Protein 5JEL (pdb70)

InterPro domains:
  IPR001346 Interferon regulatory factor, DNA-binding domain [PF00605] (8-110)
  IPR001346 Interferon regulatory factor, DNA-binding domain [PR00267] (7-26)
  IPR001346 Interferon regulatory factor, DNA-binding domain [PR00267] (33-46)
  IPR001346 Interferon regulatory factor, DNA-binding domain [PR00267] (50-67)
  IPR001346 Interferon regulatory factor, DNA-binding domain [PR00267] (73-95)
  IPR001346 Interferon regulatory factor, DNA-binding domain [PS51507] (5-111)
  IPR001346 Interferon regulatory factor, DNA-binding domain [SM00348] (1-112)
  IPR001346 Interferon regulatory factor, DNA-binding domain [cd00103] (5-110)
  IPR008984 SMAD/FHA domain superfamily [SSF49879] (189-426)
  IPR017855 SMAD-like domain superfamily [G3DSA:2.60.200.10] (187-427)
  IPR019471 Interferon regulatory factor-3 [PF10401] (202-379)
  IPR019471 Interferon regulatory factor-3 [SM01243] (201-380)
  IPR019817 Interferon regulatory factor, conserved site [PS00601] (26-58)
  IPR036388 Winged helix-like DNA-binding domain superfamily [G3DSA:1.10.10.10] (1-111)
  IPR036390 Winged helix DNA-binding domain superfamily [SSF46785] (4-111)

Secondary structure (DSSP, 8-state):
--GGGGGGSTT--B-EEEEEEETTEEEEEEEE--TT-EEEE--S---TTSSSEEEEPPPPP--STTHHHHHHHHHHHHT-TT-EEEEEETTEEEEEE-SS--EEEEEEBTTBS--SS--SEE--BSS-EEEEEHHHHHHHHHHHHTTSSPPPP-EEEEEESB---TTS-GGGSSEEEEEEEHHHHHHHHHHHHHHSSSSEEEE---BTT---EEEEHHHHHHHHHHHHHTS---/------B----

Solvent-accessible surface area: 12172 Å² total

GO terms:
  GO:0005634 nucleus (C, IDA)
  GO:0001216 DNA-binding transcription activator activity (F, IDA)
  GO:0003700 DNA-binding transcription factor activity (F, IDA)
  GO:0009299 mRNA transcription (P, IDA)
  GO:0140374 antiviral innate immune response (P, IDA)
  GO:0032481 positive regulation of type I interferon production (P, IDA)
  GO:0002753 cytoplasmic pattern recognition receptor signaling pathway (P, IDA)
  GO:0005515 protein binding (F, IDA)
  GO:0000785 chromatin (C, IDA)
  GO:0034142 toll-like receptor 4 signaling pathway (P, IDA)
  GO:0005737 cytoplasm (C, IDA)
  GO:0042803 protein homodimerization activity (F, IDA)
  GO:0043565 sequence-specific DNA binding (F, IDA)
  GO:0003700 DNA-binding transcription factor activity (F, IC)
  GO:0140896 cGAS/STING signaling pathway (P, TAS)
  GO:0001228 DNA-binding transcription activator activity, RNA polymerase II-specific (F, TAS)
  GO:1900017 positive regulation of cytokine production involved in inflammatory response (P, TAS)
  GO:0000978 RNA polymerase II cis-regulatory region sequence-specific DNA binding (F, IDA)
  GO:0000981 DNA-binding transcription factor activity, RNA polymerase II-specific (F, IDA)
  GO:0045944 positive regulation of transcription by RNA polymerase II (P, IDA)

CATH classification: 2.60.200.10

Sequence (245 aa):
ENPLKRLLVPGEEWEFEVTAFYRGRQVFQQTISSCPEGLRLVGSEVGDRTLPGWPVTLPDPGMSLTDRGVMSYVRHVLSCLGGGLALWRAGQWLWAQRLGHCHTYWAVSSEELLPNSGHGPDGEVPKDKEGGVFDLGPFIVDLITFTEGSGRSPRYALWFCVGESWPQDQPWTKRLVMVKVVPTCLRALVEMARVGGASSLENTVDLHISNSHPLSLTSDQYKAYLQDLVEGMDFQSPALANLEIQS

Organism: Homo sapiens (NCBI:txid9606)

Radius of gyration: 19.02 Å; Cα contacts (8 Å, |Δi|>4): 512; chains: 2; bounding box: 37×54×53 Å

Nearest PDB structures (foldseek):
  5jek-assembly1_A  TM=9.759E-01  e=3.566E-47  Homo sapiens
  3a77-assembly2_B  TM=9.418E-01  e=8.003E-43  Homo sapiens
  3a77-assembly3_C  TM=9.441E-01  e=2.502E-42  Homo sapiens
  1zoq-assembly2_B  TM=9.427E-01  e=1.038E-35  Homo sapiens
  5jem-assembly2_G  TM=9.001E-01  e=2.710E-35  Homo sapiens

Foldseek 3Di:
DQQCLLVFDPQWWFKKWKWKAFLRHTDDIDIDTDQQAAFEACPPDDDPPQTHHYDHDDQDDCDPVVNVLSVVLNVLRVQQYRGKGWHDDGQWIKIERAGDKWKFKAQDAPPAGEPAPATPGIHYYPDIDTHDGVLVQLVQLLCVLVVRHDRRTFKMKMQIRDGTQHVHGPSRGGMIMIMGRVLSVQSSVCSVVQSVDWAWDWTFNRMPPTDIDTDTSVRSSVSSVVSSVPDDDD/DVVVCVDDDPD

B-factor: mean 34.12, std 18.15, range [11.56, 132.31]

Structure (mmCIF, N/CA/C/O backbone):
data_5JEL
#
_entry.id   5JEL
#
_cell.length_a   72.811
_cell.length_b   72.811
_cell.length_c   127.602
_cell.angle_alpha   90.00
_cell.angle_beta   90.00
_cell.angle_gamma   120.00
#
_symmetry.space_group_name_H-M   'P 32 2 1'
#
loop_
_entity.id
_entity.type
_entity.pdbx_description
1 polymer 'Interferon regulatory factor 3'
2 polymer 'Phosphorylated TRIF peptide'
3 water water
#
loop_
_atom_site.group_PDB
_atom_site.id
_atom_site.type_symbol
_atom_site.label_atom_id
_atom_site.label_alt_id
_atom_site.label_comp_id
_atom_site.label_asym_id
_atom_site.label_entity_id
_atom_site.label_seq_id
_atom_site.pdbx_PDB_ins_code
_atom_site.Cartn_x
_atom_site.Cartn_y
_atom_site.Cartn_z
_atom_site.occupancy
_atom_site.B_iso_or_equiv
_atom_site.auth_seq_id
_atom_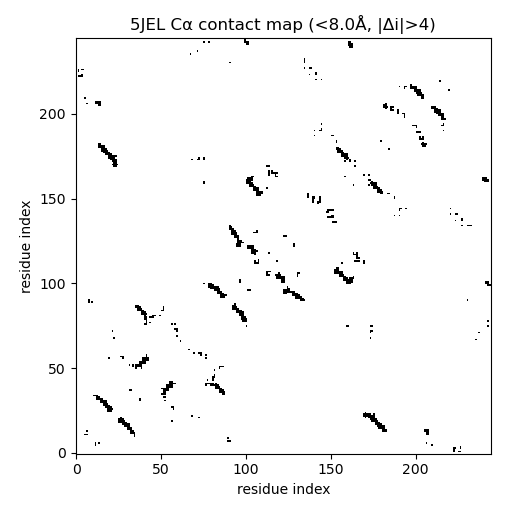site.auth_comp_id
_atom_site.auth_asym_id
_atom_site.auth_atom_id
_atom_site.pdbx_PDB_model_num
ATOM 1 N N . GLU A 1 4 ? 16.860 98.979 150.600 1.00 68.95 189 GLU A N 1
ATOM 2 C CA . GLU A 1 4 ? 16.263 98.206 149.520 1.00 66.35 189 GLU A CA 1
ATOM 3 C C . GLU A 1 4 ? 15.478 97.022 150.074 1.00 60.16 189 GLU A C 1
ATOM 4 O O . GLU A 1 4 ? 15.791 96.501 151.144 1.00 59.52 189 GLU A O 1
ATOM 10 N N . ASN A 1 5 ? 14.451 96.610 149.341 1.00 50.62 190 ASN A N 1
ATOM 11 C CA . ASN A 1 5 ? 13.646 95.456 149.713 1.00 45.04 190 ASN A CA 1
ATOM 12 C C . ASN A 1 5 ? 14.030 94.265 148.846 1.00 37.81 190 ASN A C 1
ATOM 13 O O . ASN A 1 5 ? 13.708 94.237 147.660 1.00 44.12 190 ASN A O 1
ATOM 18 N N . PRO A 1 6 ? 14.720 93.277 149.434 1.00 42.35 191 PRO A N 1
ATOM 19 C CA . PRO A 1 6 ? 15.212 92.127 148.665 1.00 44.08 191 PRO A CA 1
ATOM 20 C C . PRO A 1 6 ? 14.088 91.288 148.062 1.00 45.28 191 PRO A C 1
ATOM 21 O O . PRO A 1 6 ? 14.314 90.584 147.078 1.00 44.74 191 PRO A O 1
ATOM 25 N N . LEU A 1 7 ? 12.894 91.365 148.640 1.00 41.15 192 LEU A N 1
ATOM 26 C CA . LEU A 1 7 ? 11.770 90.591 148.130 1.00 38.54 192 LEU A CA 1
ATOM 27 C C . LEU A 1 7 ? 11.238 91.162 146.825 1.00 36.26 192 LEU A C 1
ATOM 28 O O . LEU A 1 7 ? 10.561 90.464 146.080 1.00 35.04 192 LEU A O 1
ATOM 33 N N . LYS A 1 8 ? 11.533 92.431 146.549 1.00 38.30 193 LYS A N 1
ATOM 34 C CA . LYS A 1 8 ? 11.051 93.050 145.317 1.00 36.34 193 LYS A CA 1
ATOM 35 C C . LYS A 1 8 ? 11.669 92.400 144.080 1.00 31.97 193 LYS A C 1
ATOM 36 O O . LYS A 1 8 ? 11.151 92.541 142.970 1.00 34.92 193 LYS A O 1
ATOM 42 N N . ARG A 1 9 ? 12.768 91.679 144.277 1.00 33.99 194 ARG A N 1
ATOM 43 C CA . ARG A 1 9 ? 13.407 90.947 143.186 1.00 31.57 194 ARG A CA 1
ATOM 44 C C . ARG A 1 9 ? 12.426 89.958 142.551 1.00 31.85 194 ARG A C 1
ATOM 45 O O . ARG A 1 9 ? 12.555 89.604 141.379 1.00 33.53 194 ARG A O 1
ATOM 53 N N . LEU A 1 10 ? 11.432 89.532 143.325 1.00 29.49 195 LEU A N 1
ATOM 54 C CA . LEU A 1 10 ? 10.425 88.602 142.823 1.00 29.83 195 LEU A CA 1
ATOM 55 C C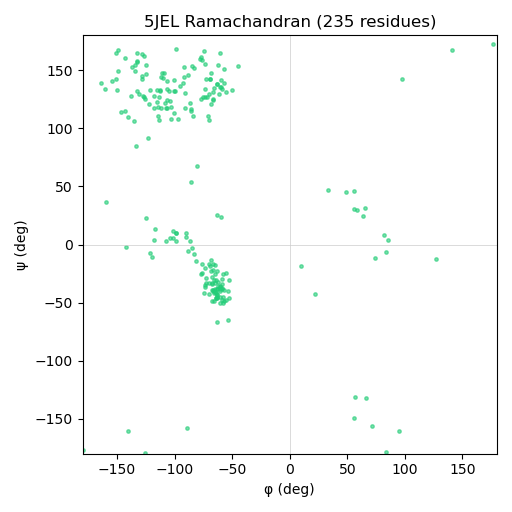 . LEU A 1 10 ? 9.677 89.158 141.614 1.00 30.46 195 LEU A C 1
ATOM 56 O O . LEU A 1 10 ? 9.235 88.397 140.754 1.00 27.36 195 LEU A O 1
ATOM 61 N N . LEU A 1 11 ? 9.552 90.482 141.544 1.00 32.60 196 LEU A N 1
ATOM 62 C CA . LEU A 1 11 ? 8.697 91.105 140.536 1.00 28.09 196 LEU A CA 1
ATOM 63 C C . LEU A 1 11 ? 9.440 92.000 139.560 1.00 37.38 196 LEU A C 1
ATOM 64 O O . LEU A 1 11 ? 8.813 92.653 138.728 1.00 42.51 196 LEU A O 1
ATOM 69 N N . VAL A 1 12 ? 10.762 92.051 139.666 1.00 32.84 197 VAL A N 1
ATOM 70 C CA . VAL A 1 12 ? 11.527 92.884 138.740 1.00 39.70 197 VAL A CA 1
ATOM 71 C C . VAL A 1 12 ? 11.393 92.310 137.326 1.00 46.85 197 VAL A C 1
ATOM 72 O O . VAL A 1 12 ? 11.479 91.100 137.133 1.00 41.79 197 VAL A O 1
ATOM 76 N N . PRO A 1 13 ? 11.140 93.180 136.334 1.00 52.58 198 PRO A N 1
ATOM 77 C CA . PRO A 1 13 ? 10.937 92.727 134.950 1.00 55.53 198 PRO A CA 1
ATOM 78 C C . PRO A 1 13 ? 12.055 91.796 134.487 1.00 48.38 198 PRO A C 1
ATOM 79 O O . PRO A 1 13 ? 13.218 92.098 134.753 1.00 48.36 198 PRO A O 1
ATOM 83 N N . GLY A 1 14 ? 11.708 90.673 133.863 1.00 40.99 199 GLY A N 1
ATOM 84 C CA . GLY A 1 14 ? 12.704 89.749 133.345 1.00 34.83 199 GLY A CA 1
ATOM 85 C C . GLY A 1 14 ? 13.276 88.747 134.330 1.00 35.68 199 GLY A C 1
ATOM 86 O O . GLY A 1 14 ? 14.043 87.865 133.949 1.00 31.43 199 GLY A O 1
ATOM 87 N N . GLU A 1 15 ? 12.913 88.877 135.602 1.00 28.95 200 GLU A N 1
ATOM 88 C CA . GLU A 1 15 ? 13.285 87.886 136.603 1.00 28.21 200 GLU A CA 1
ATOM 89 C C . GLU A 1 15 ? 12.739 86.500 136.259 1.00 27.04 200 GLU A C 1
ATOM 90 O O . GLU A 1 15 ? 11.621 86.393 135.763 1.00 33.55 200 GLU A O 1
ATOM 96 N N . GLU A 1 16 ? 13.519 85.451 136.522 1.00 24.33 201 GLU A N 1
ATOM 97 C CA . GLU A 1 16 ? 13.061 84.066 136.321 1.00 23.53 201 GLU A CA 1
ATOM 98 C C . GLU A 1 16 ? 12.803 83.315 137.625 1.00 25.86 201 GLU A C 1
ATOM 99 O O . GLU A 1 16 ? 13.707 83.158 138.440 1.00 26.78 201 GLU A O 1
ATOM 105 N N . TRP A 1 17 ? 11.579 82.838 137.806 1.00 21.42 202 TRP A N 1
ATOM 106 C CA . TRP A 1 17 ? 11.266 81.970 138.933 1.00 21.19 202 TRP A CA 1
ATOM 107 C C . TRP A 1 17 ? 11.638 80.529 138.620 1.00 21.60 202 TRP A C 1
ATOM 108 O O . TRP A 1 17 ? 11.612 80.115 137.456 1.00 26.31 202 TRP A O 1
ATOM 119 N N . GLU A 1 18 ? 11.961 79.757 139.649 1.00 21.28 203 GLU A N 1
ATOM 120 C CA . GLU A 1 18 ? 12.130 78.316 139.484 1.00 18.05 203 GLU A CA 1
ATOM 121 C C . GLU A 1 18 ? 10.811 77.621 139.743 1.00 18.04 203 GLU A C 1
ATOM 122 O O . GLU A 1 18 ? 10.167 77.881 140.763 1.00 21.88 203 GLU A O 1
ATOM 128 N N . PHE A 1 19 ? 10.413 76.738 138.833 1.00 17.24 204 PHE A N 1
ATOM 129 C CA . PHE A 1 19 ? 9.178 75.976 138.970 1.00 16.05 204 PHE A CA 1
ATOM 130 C C . PHE A 1 19 ? 9.495 74.499 139.115 1.00 17.14 204 PHE A C 1
ATOM 131 O O . PHE A 1 19 ? 10.155 73.931 138.256 1.00 18.77 204 PHE A O 1
ATOM 139 N N . GLU A 1 20 ? 9.044 73.884 140.202 1.00 15.63 205 GLU A N 1
ATOM 140 C CA . GLU A 1 20 ? 9.200 72.447 140.391 1.00 14.35 205 GLU A CA 1
ATOM 141 C C . GLU A 1 20 ? 7.980 71.743 139.820 1.00 16.58 205 GLU A C 1
ATOM 142 O O . GLU A 1 20 ? 6.863 71.957 140.294 1.00 16.01 205 GLU A O 1
ATOM 148 N N . VAL A 1 21 ? 8.198 70.915 138.800 1.00 14.64 206 VAL A N 1
ATOM 149 C CA . VAL A 1 21 ? 7.123 70.179 138.145 1.00 13.48 206 VAL A CA 1
ATOM 150 C C . VAL A 1 21 ? 7.165 68.730 138.609 1.00 17.29 206 VAL A C 1
ATOM 151 O O . VAL A 1 21 ? 8.196 68.078 138.479 1.00 16.84 206 VAL A O 1
ATOM 155 N N . THR A 1 22 ? 6.062 68.226 139.160 1.00 14.14 207 THR A N 1
ATOM 156 C CA . THR A 1 22 ? 6.001 66.833 139.592 1.00 13.69 207 THR A CA 1
ATOM 157 C C . THR A 1 22 ? 4.804 66.174 138.930 1.00 15.48 207 THR A C 1
ATOM 158 O O . THR A 1 22 ? 3.677 66.661 139.068 1.00 16.92 207 THR A O 1
ATOM 162 N N . ALA A 1 23 ? 5.029 65.066 138.227 1.00 14.27 208 ALA A N 1
ATOM 163 C CA . ALA A 1 23 ? 3.923 64.390 137.553 1.00 13.61 208 ALA A CA 1
ATOM 164 C C . ALA A 1 23 ? 3.586 63.069 138.218 1.00 14.46 208 ALA A C 1
ATOM 165 O O . ALA A 1 23 ? 4.475 62.359 138.711 1.00 15.01 208 ALA A O 1
ATOM 167 N N . PHE A 1 24 ? 2.288 62.767 138.246 1.00 14.40 209 PHE A N 1
ATOM 168 C CA . PHE A 1 24 ? 1.763 61.545 138.848 1.00 14.34 209 PHE A CA 1
ATOM 169 C C . PHE A 1 24 ? 0.881 60.821 137.849 1.00 15.46 209 PHE A C 1
ATOM 170 O O . PHE A 1 24 ? -0.025 61.424 137.271 1.00 16.32 209 PHE A O 1
ATOM 178 N N . TYR A 1 25 ? 1.156 59.535 137.642 1.00 14.44 210 TYR A N 1
ATOM 179 C CA . TYR A 1 25 ? 0.291 58.692 136.825 1.00 14.47 210 TYR A CA 1
ATOM 180 C C . TYR A 1 25 ? -0.452 57.770 137.772 1.00 16.71 210 TYR A C 1
ATOM 181 O O . TYR A 1 25 ? 0.173 56.944 138.461 1.00 16.41 210 TYR A O 1
ATOM 190 N N . ARG A 1 26 ? -1.775 57.902 137.799 1.00 15.34 211 ARG A N 1
ATOM 191 C CA . ARG A 1 26 ? -2.622 57.101 138.695 1.00 15.22 211 ARG A CA 1
ATOM 192 C C . ARG A 1 26 ? -2.097 57.106 140.125 1.00 15.49 211 ARG A C 1
ATOM 193 O O . ARG A 1 26 ? -2.020 56.056 140.768 1.00 18.71 211 ARG A O 1
ATOM 201 N N . GLY A 1 27 ? -1.725 58.296 140.599 1.00 14.09 212 GLY A N 1
ATOM 202 C CA . GLY A 1 27 ? -1.362 58.460 142.006 1.00 15.19 212 GLY A CA 1
ATOM 203 C C . GLY A 1 27 ? 0.077 58.136 142.349 1.00 20.84 212 GLY A C 1
ATOM 204 O O . GLY A 1 27 ? 0.452 58.201 143.520 1.00 22.08 212 GLY A O 1
ATOM 205 N N . ARG A 1 28 ? 0.887 57.807 141.347 1.00 17.13 213 ARG A N 1
ATOM 206 C CA . ARG A 1 28 ? 2.284 57.426 141.558 1.00 14.02 213 ARG A CA 1
ATOM 207 C C . ARG A 1 28 ? 3.219 58.461 140.954 1.00 16.21 213 ARG A C 1
ATOM 208 O O . ARG A 1 28 ? 3.083 58.801 139.787 1.00 16.58 213 ARG A O 1
ATOM 216 N N . GLN A 1 29 ? 4.162 58.982 141.732 1.00 17.19 214 GLN A N 1
ATOM 217 C CA . GLN A 1 29 ? 5.103 59.958 141.184 1.00 16.10 214 GLN A CA 1
ATOM 218 C C . GLN A 1 29 ? 6.014 59.319 140.150 1.00 17.50 214 GLN A C 1
ATOM 219 O O . GLN A 1 29 ? 6.688 58.324 140.440 1.00 20.38 214 GLN A O 1
ATOM 225 N N . VAL A 1 30 ? 6.038 59.898 138.951 1.00 15.45 215 VAL A N 1
ATOM 226 C CA . VAL A 1 30 ? 6.817 59.342 137.846 1.00 17.67 215 VAL A CA 1
ATOM 227 C C . VAL A 1 30 ? 7.860 60.296 137.279 1.00 17.96 215 VAL A C 1
ATOM 228 O O . VAL A 1 30 ? 8.688 59.895 136.455 1.00 20.59 215 VAL A O 1
ATOM 232 N N . PHE A 1 31 ? 7.844 61.547 137.728 1.00 16.63 216 PHE A N 1
ATOM 233 C CA . PHE A 1 31 ? 8.686 62.565 137.120 1.00 16.20 216 PHE A CA 1
ATOM 234 C C . PHE A 1 31 ? 8.789 63.770 138.037 1.00 19.40 216 PHE A C 1
ATOM 235 O O . PHE A 1 31 ? 7.793 64.172 138.632 1.00 17.30 216 PHE A O 1
ATOM 243 N N . GLN A 1 32 ? 9.982 64.349 138.142 1.00 17.61 217 GLN A N 1
ATOM 244 C CA . GLN A 1 32 ? 10.131 65.641 138.803 1.00 16.93 217 GLN A CA 1
ATOM 245 C C . GLN A 1 32 ? 11.298 66.393 138.184 1.00 25.12 217 GLN A C 1
ATOM 246 O O . GLN A 1 32 ? 12.371 65.831 137.972 1.00 27.57 217 GLN A O 1
ATOM 252 N N . GLN A 1 33 ? 11.080 67.661 137.871 1.00 20.53 218 GLN A N 1
ATOM 253 C CA . GLN A 1 33 ? 12.134 68.485 137.285 1.00 18.64 218 GLN A CA 1
ATOM 254 C C . GLN A 1 33 ? 11.883 69.928 137.694 1.00 20.38 218 GLN A C 1
ATOM 255 O O . GLN A 1 33 ? 10.732 70.360 137.751 1.00 18.88 218 GLN A O 1
ATOM 261 N N . THR A 1 34 ? 12.950 70.669 137.968 1.00 20.56 219 THR A N 1
ATOM 262 C CA . THR A 1 34 ? 12.820 72.092 138.262 1.00 19.82 219 THR A CA 1
ATOM 263 C C . THR A 1 34 ? 13.295 72.882 137.051 1.00 21.86 219 THR A C 1
ATOM 264 O O . THR A 1 34 ? 14.346 72.588 136.477 1.00 25.15 219 THR A O 1
ATOM 268 N N . ILE A 1 35 ? 12.481 73.855 136.649 1.00 19.12 220 ILE A N 1
ATOM 269 C CA . ILE A 1 35 ? 12.682 74.602 135.415 1.00 19.32 220 ILE A CA 1
ATOM 270 C C . ILE A 1 35 ? 12.686 76.089 135.672 1.00 23.05 220 ILE A C 1
ATOM 271 O O . ILE A 1 35 ? 11.846 76.584 136.411 1.00 19.33 220 ILE A O 1
ATOM 276 N N A SER A 1 36 ? 13.658 76.787 135.099 0.53 20.39 221 SER A N 1
ATOM 277 N N B SER A 1 36 ? 13.625 76.802 135.050 0.47 19.54 221 SER A N 1
ATOM 278 C CA A SER A 1 36 ? 13.609 78.236 135.007 0.53 18.64 221 SER A CA 1
ATOM 279 C CA B SER A 1 36 ? 13.614 78.266 135.030 0.47 18.67 221 SER A CA 1
ATOM 280 C C A SER A 1 36 ? 13.747 78.569 133.531 0.53 19.03 221 SER A C 1
ATOM 281 C C B SER A 1 36 ? 13.895 78.770 133.611 0.47 22.73 221 SER A C 1
ATOM 282 O O A SER A 1 36 ? 14.565 77.967 132.833 0.53 21.22 221 SER A O 1
ATOM 283 O O B SER A 1 36 ? 14.954 78.503 133.037 0.47 21.61 221 SER A O 1
ATOM 288 N N . CYS A 1 37 ? 12.946 79.519 133.059 1.00 19.67 222 CYS A N 1
ATOM 289 C CA . CYS A 1 37 ? 13.010 79.945 131.661 1.00 19.79 222 CYS A CA 1
ATOM 290 C C . CYS A 1 37 ? 12.181 81.206 131.505 1.00 20.30 222 CYS A C 1
ATOM 291 O O . CYS A 1 37 ? 11.068 81.255 132.027 1.00 22.01 222 CYS A O 1
ATOM 294 N N . PRO A 1 38 ? 12.708 82.220 130.799 1.00 21.57 223 PRO A N 1
ATOM 295 C CA . PRO A 1 38 ? 11.903 83.425 130.583 1.00 22.23 223 PRO A CA 1
ATOM 296 C C . PRO A 1 38 ? 10.527 83.114 129.985 1.00 22.65 223 PRO A C 1
ATOM 297 O O . PRO A 1 38 ? 9.561 83.826 130.260 1.00 24.32 223 PRO A O 1
ATOM 301 N N . GLU A 1 39 ? 10.444 82.044 129.194 1.00 21.28 224 GLU A N 1
ATOM 302 C CA . GLU A 1 39 ? 9.193 81.697 128.518 1.00 22.26 224 GLU A CA 1
ATOM 303 C C . GLU A 1 39 ? 8.269 80.836 129.356 1.00 22.20 224 GLU A C 1
ATOM 304 O O . GLU A 1 39 ? 7.222 80.403 128.873 1.00 19.89 224 GLU A O 1
ATOM 310 N N . GLY A 1 40 ? 8.646 80.551 130.601 1.00 18.38 225 GLY A N 1
ATOM 311 C CA . GLY A 1 40 ? 7.891 79.581 131.371 1.00 17.23 225 GLY A CA 1
ATOM 312 C C . GLY A 1 40 ? 8.129 78.175 130.848 1.00 17.54 225 GLY A C 1
ATOM 313 O O . GLY A 1 40 ? 9.154 77.905 130.215 1.00 20.86 225 GLY A O 1
ATOM 314 N N . LEU A 1 41 ? 7.180 77.279 131.107 1.00 17.42 226 LEU A N 1
ATOM 315 C CA . LEU A 1 41 ? 7.346 75.872 130.786 1.00 17.03 226 LEU A CA 1
ATOM 316 C C . LEU A 1 41 ? 6.171 75.378 129.946 1.00 17.95 226 LEU A C 1
ATOM 317 O O . LEU A 1 41 ? 5.120 76.016 129.900 1.00 19.03 226 LEU A O 1
ATOM 322 N N . ARG A 1 42 ? 6.355 74.244 129.282 1.00 17.14 227 ARG A N 1
ATOM 323 C CA . ARG A 1 42 ? 5.290 73.670 128.469 1.00 17.90 227 ARG A CA 1
ATOM 324 C C . ARG A 1 42 ? 5.354 72.156 128.612 1.00 20.36 227 ARG A C 1
ATOM 325 O O . ARG A 1 42 ? 6.339 71.534 128.221 1.00 19.55 227 ARG A O 1
ATOM 333 N N . LEU A 1 43 ? 4.311 71.583 129.205 1.00 19.14 228 LEU A N 1
ATOM 334 C CA . LEU A 1 43 ? 4.241 70.141 129.408 1.00 19.54 228 LEU A CA 1
ATOM 335 C C . LEU A 1 43 ? 3.881 69.456 128.106 1.00 19.97 228 LEU A C 1
ATOM 336 O O . LEU A 1 43 ? 2.878 69.796 127.496 1.00 21.91 228 LEU A O 1
ATOM 341 N N . VAL A 1 44 ? 4.707 68.507 127.684 1.00 18.56 229 VAL A N 1
ATOM 342 C CA . VAL A 1 44 ? 4.486 67.792 126.431 1.00 18.40 229 VAL A CA 1
ATOM 343 C C . VAL A 1 44 ? 4.629 66.290 126.606 1.00 21.15 229 VAL A C 1
ATOM 344 O O . VAL A 1 44 ? 5.167 65.814 127.609 1.00 20.80 229 VAL A O 1
ATOM 348 N N . GLY A 1 45 ? 4.142 65.546 125.620 1.00 27.33 230 GLY A N 1
ATOM 349 C CA . GLY A 1 45 ? 4.304 64.104 125.603 1.00 28.28 230 GLY A CA 1
ATOM 350 C C . GLY A 1 45 ? 5.415 63.701 124.652 1.00 40.45 230 GLY A C 1
ATOM 351 O O . GLY A 1 45 ? 5.581 62.519 124.348 1.00 54.80 230 GLY A O 1
ATOM 352 N N . SER A 1 46 ? 6.183 64.697 124.217 1.00 44.08 231 SER A N 1
ATOM 353 C CA . SER A 1 46 ? 7.182 64.577 123.150 1.00 69.64 231 SER A CA 1
ATOM 354 C C . SER A 1 46 ? 6.805 63.585 122.058 1.00 75.18 231 SER A C 1
ATOM 355 O O . SER A 1 46 ? 7.611 62.750 121.647 1.00 74.42 231 SER A O 1
ATOM 358 N N . GLU A 1 47 ? 5.564 63.690 121.599 1.00 77.16 232 GLU A N 1
ATOM 359 C CA . GLU A 1 47 ? 5.209 63.230 120.272 1.00 85.26 232 GLU A CA 1
ATOM 360 C C . GLU A 1 47 ? 5.536 64.423 119.378 1.00 93.96 232 GLU A C 1
ATOM 361 O O . GLU A 1 47 ? 4.693 64.916 118.626 1.00 99.96 232 GLU A O 1
ATOM 367 N N . VAL A 1 48 ? 6.781 64.880 119.505 1.00 93.06 233 VAL A N 1
ATOM 368 C CA . VAL A 1 48 ? 7.263 66.135 118.943 1.00 87.52 233 VAL A CA 1
ATOM 369 C C . VAL A 1 48 ? 7.071 66.216 117.434 1.00 90.11 233 VAL A C 1
ATOM 370 O O . VAL A 1 48 ? 7.283 65.238 116.717 1.00 94.32 233 VAL A O 1
ATOM 374 N N . GLY A 1 49 ? 6.660 67.389 116.959 1.00 84.93 234 GLY A N 1
ATOM 375 C CA . GLY A 1 49 ? 6.413 68.526 117.826 1.00 76.79 234 GLY A CA 1
ATOM 376 C C . GLY A 1 49 ? 6.880 69.819 117.193 1.00 79.13 234 GLY A C 1
ATOM 377 O O . GLY A 1 49 ? 7.607 69.806 116.200 1.00 88.91 234 GLY A O 1
ATOM 378 N N . ASP A 1 50 ? 6.467 70.940 117.772 1.00 72.09 235 ASP A N 1
ATOM 379 C CA . ASP A 1 50 ? 6.738 72.242 117.180 1.00 74.98 235 ASP A CA 1
ATOM 380 C C . ASP A 1 50 ? 7.723 73.041 118.028 1.00 77.06 235 ASP A C 1
ATOM 381 O O . ASP A 1 50 ? 7.438 73.375 119.177 1.00 76.61 235 ASP A O 1
ATOM 386 N N . ARG A 1 51 ? 8.879 73.353 117.449 1.00 79.76 236 ARG A N 1
ATOM 387 C CA . ARG A 1 51 ? 9.919 74.079 118.170 1.00 80.49 236 ARG A CA 1
ATOM 388 C C . ARG A 1 51 ? 9.693 75.589 118.167 1.00 75.74 236 ARG A C 1
ATOM 389 O O . ARG A 1 51 ? 10.394 76.326 118.864 1.00 81.03 236 ARG A O 1
ATOM 397 N N . THR A 1 52 ? 8.717 76.054 117.393 1.00 55.18 237 THR A N 1
ATOM 398 C CA . THR A 1 52 ? 8.359 77.466 117.437 1.00 44.37 237 THR A CA 1
ATOM 399 C C . THR A 1 52 ? 7.312 77.749 118.503 1.00 39.00 237 THR A C 1
ATOM 400 O O . THR A 1 52 ? 6.965 78.909 118.721 1.00 39.11 237 THR A O 1
ATOM 404 N N . LEU A 1 53 ? 6.796 76.705 119.156 1.00 32.98 238 LEU A N 1
ATOM 405 C CA . LEU A 1 53 ? 5.899 76.922 120.277 1.00 30.33 238 LEU A CA 1
ATOM 406 C C . LEU A 1 53 ? 6.692 77.516 121.422 1.00 31.32 238 LEU A C 1
ATOM 407 O O . LEU A 1 53 ? 7.869 77.202 121.581 1.00 28.40 238 LEU A O 1
ATOM 412 N N . PRO A 1 54 ? 6.046 78.366 122.230 1.00 25.34 239 PRO A N 1
ATOM 413 C CA . PRO A 1 54 ? 6.720 78.975 123.383 1.00 23.27 239 PRO A CA 1
ATOM 414 C C . PRO A 1 54 ? 6.835 78.035 124.571 1.00 23.67 239 PRO A C 1
ATOM 415 O O . PRO A 1 54 ? 6.096 77.045 124.654 1.00 22.99 239 PRO A O 1
ATOM 419 N N . GLY A 1 55 ? 7.767 78.339 125.471 1.00 19.14 240 GLY A N 1
ATOM 420 C CA . GLY A 1 55 ? 7.883 77.610 126.727 1.00 19.76 240 GLY A CA 1
ATOM 421 C C . GLY A 1 55 ? 8.937 76.519 126.697 1.00 19.47 240 GLY A C 1
ATOM 422 O O . GLY A 1 55 ? 9.134 75.842 125.678 1.00 21.27 240 GLY A O 1
ATOM 423 N N . TRP A 1 56 ? 9.642 76.357 127.813 1.00 17.43 241 TRP A N 1
ATOM 424 C CA . TRP A 1 56 ? 10.638 75.299 127.904 1.00 18.29 241 TRP A CA 1
ATOM 425 C C . TRP A 1 56 ? 9.921 73.960 127.906 1.00 18.64 241 TRP A C 1
ATOM 426 O O . TRP A 1 56 ? 9.091 73.722 128.778 1.00 17.36 241 TRP A O 1
ATOM 437 N N . PRO A 1 57 ? 10.219 73.083 126.931 1.00 20.80 242 PRO A N 1
ATOM 438 C CA . PRO A 1 57 ? 9.466 71.821 126.884 1.00 21.50 242 PRO A CA 1
ATOM 439 C C . PRO A 1 57 ? 9.845 70.876 128.020 1.00 24.32 242 PRO A C 1
ATOM 440 O O . PRO A 1 57 ? 11.021 70.579 128.220 1.00 24.26 242 PRO A O 1
ATOM 444 N N . VAL A 1 58 ? 8.832 70.429 128.756 1.00 20.02 243 VAL A N 1
ATOM 445 C CA . VAL A 1 58 ? 9.001 69.495 129.862 1.00 18.80 243 VAL A CA 1
ATOM 446 C C . VAL A 1 58 ? 8.317 68.206 129.432 1.00 20.04 243 VAL A C 1
ATOM 447 O O . VAL A 1 58 ? 7.097 68.151 129.332 1.00 20.59 243 VAL A O 1
ATOM 451 N N . THR A 1 59 ? 9.112 67.189 129.115 1.00 21.39 244 THR A N 1
ATOM 452 C CA . THR A 1 59 ? 8.577 65.961 128.550 1.00 22.85 244 THR A CA 1
ATOM 453 C C . THR A 1 59 ? 8.119 64.987 129.630 1.00 23.81 244 THR A C 1
ATOM 454 O O . THR A 1 59 ? 8.931 64.486 130.406 1.00 24.96 244 THR A O 1
ATOM 458 N N . LEU A 1 60 ? 6.819 64.723 129.669 1.00 21.80 245 LEU A N 1
ATOM 459 C CA . LEU A 1 60 ? 6.278 63.734 130.594 1.00 21.58 245 LEU A CA 1
ATOM 460 C C . LEU A 1 60 ? 6.647 62.351 130.074 1.00 24.50 245 LEU A C 1
ATOM 461 O O . LEU A 1 60 ? 6.493 62.072 128.877 1.00 25.28 245 LEU A O 1
ATOM 466 N N . PRO A 1 61 ? 7.145 61.479 130.958 1.00 22.51 246 PRO A N 1
ATOM 467 C CA . PRO A 1 61 ? 7.720 60.198 130.525 1.00 24.07 246 PRO A CA 1
ATOM 468 C C . PRO A 1 61 ? 6.693 59.218 129.976 1.00 25.17 246 PRO A C 1
ATOM 469 O O . PRO A 1 61 ? 5.572 59.137 130.453 1.00 24.46 246 PRO A O 1
ATOM 473 N N . ASP A 1 62 ? 7.079 58.471 128.948 1.00 27.16 247 ASP A N 1
ATOM 474 C CA . ASP A 1 62 ? 6.228 57.410 128.451 1.00 28.42 247 ASP A CA 1
ATOM 475 C C . ASP A 1 62 ? 6.285 56.255 129.449 1.00 33.75 247 ASP A C 1
ATOM 476 O O . ASP A 1 62 ? 7.372 55.802 129.803 1.00 44.65 247 ASP A O 1
ATOM 481 N N . PRO A 1 63 ? 5.119 55.784 129.923 1.00 30.30 248 PRO A N 1
ATOM 482 C CA . PRO A 1 63 ? 5.134 54.593 130.783 1.00 35.71 248 PRO A CA 1
ATOM 483 C C . PRO A 1 63 ? 5.687 53.378 130.042 1.00 42.15 248 PRO A C 1
ATOM 484 O O . PRO A 1 63 ? 5.599 53.317 128.815 1.00 41.86 248 PRO A O 1
ATOM 488 N N . GLY A 1 64 ? 6.241 52.421 130.777 1.00 47.55 249 GLY A N 1
ATOM 489 C CA . GLY A 1 64 ? 6.758 51.206 130.173 1.00 56.53 249 GLY A CA 1
ATOM 490 C C . GLY A 1 64 ? 5.693 50.416 129.431 1.00 52.20 249 GLY A C 1
ATOM 491 O O . GLY A 1 64 ? 4.494 50.656 129.598 1.00 50.28 249 GLY A O 1
ATOM 492 N N . MET A 1 65 ? 6.131 49.475 128.602 1.00 51.81 250 MET A N 1
ATOM 493 C CA . MET A 1 65 ? 5.213 48.649 127.821 1.00 46.09 250 MET A CA 1
ATOM 494 C C . MET A 1 65 ? 4.824 47.388 128.589 1.00 43.50 250 MET A C 1
ATOM 495 O O . MET A 1 65 ? 4.199 46.482 128.047 1.00 62.77 250 MET A O 1
ATOM 500 N N . SER A 1 66 ? 5.208 47.365 129.859 1.00 49.47 251 SER A N 1
ATOM 501 C CA . SER A 1 66 ? 4.989 46.251 130.773 1.00 49.41 251 SER A CA 1
ATOM 502 C C . SER A 1 66 ? 3.588 45.639 130.745 1.00 49.17 251 SER A C 1
ATOM 503 O O . SER A 1 66 ? 2.609 46.299 130.391 1.00 42.77 251 SER A O 1
ATOM 506 N N . LEU A 1 67 ? 3.508 44.365 131.119 1.00 44.62 252 LEU A N 1
ATOM 507 C CA . LEU A 1 67 ? 2.225 43.699 131.297 1.00 33.98 252 LEU A CA 1
ATOM 508 C C . LEU A 1 67 ? 1.575 44.207 132.580 1.00 32.22 252 LEU A C 1
ATOM 509 O O . LEU A 1 67 ? 0.360 44.365 132.651 1.00 32.39 252 LEU A O 1
ATOM 514 N N . THR A 1 68 ? 2.388 44.467 133.600 1.00 30.98 253 THR A N 1
ATOM 515 C CA . THR A 1 68 ? 1.858 45.032 134.832 1.00 31.20 253 THR A CA 1
ATOM 516 C C . THR A 1 68 ? 1.239 46.391 134.574 1.00 29.01 253 THR A C 1
ATOM 517 O O . THR A 1 68 ? 1.868 47.273 133.966 1.00 31.53 253 THR A O 1
ATOM 521 N N . ASP A 1 69 ? 0.007 46.555 135.045 1.00 28.70 254 ASP A N 1
ATOM 522 C CA . ASP A 1 69 ? -0.711 47.821 134.935 1.00 28.22 254 ASP A CA 1
ATOM 523 C C . ASP A 1 69 ? -0.974 48.204 133.481 1.00 29.35 254 ASP A C 1
ATOM 524 O O . ASP A 1 69 ? -1.160 49.380 133.195 1.00 28.97 254 ASP A O 1
ATOM 529 N N . ARG A 1 70 ? -1.019 47.227 132.572 1.00 25.10 255 ARG A N 1
ATOM 530 C CA . ARG A 1 70 ? -1.053 47.586 131.146 1.00 26.02 255 ARG A CA 1
ATOM 531 C C . ARG A 1 70 ? -2.326 48.345 130.782 1.00 25.88 255 ARG A C 1
ATOM 532 O O . ARG A 1 70 ? -2.313 49.189 129.879 1.00 25.62 255 ARG A O 1
ATOM 540 N N . GLY A 1 71 ? -3.417 48.054 131.483 1.00 23.42 256 GLY A N 1
ATOM 541 C CA . GLY A 1 71 ? -4.683 48.710 131.201 1.00 28.84 256 GLY A CA 1
ATOM 542 C C . GLY A 1 71 ? -4.643 50.206 131.445 1.00 24.09 256 GLY A C 1
ATOM 543 O O . GLY A 1 71 ? -4.746 51.015 130.519 1.00 23.44 256 GLY A O 1
ATOM 544 N N . VAL A 1 72 ? -4.483 50.599 132.704 1.00 22.86 257 VAL A N 1
ATOM 545 C CA . VAL A 1 72 ? -4.480 52.022 132.999 1.00 20.49 257 VAL A CA 1
ATOM 546 C C . VAL A 1 72 ? -3.284 52.733 132.371 1.00 18.91 257 VAL A C 1
ATOM 547 O O . VAL A 1 72 ? -3.397 53.889 131.989 1.00 21.30 257 VAL A O 1
ATOM 551 N N . MET A 1 73 ? -2.152 52.047 132.211 1.00 20.57 258 MET A N 1
ATOM 552 C CA . MET A 1 73 ? -1.007 52.725 131.608 1.00 24.10 258 MET A CA 1
ATOM 553 C C . MET A 1 73 ? -1.217 52.948 130.112 1.00 22.18 258 MET A C 1
ATOM 554 O O . MET A 1 73 ? -0.697 53.916 129.573 1.00 21.63 258 MET A O 1
ATOM 559 N N . SER A 1 74 ? -1.986 52.087 129.445 1.00 21.10 259 SER A N 1
ATOM 560 C CA . SER A 1 74 ? -2.309 52.361 128.038 1.00 20.44 259 SER A CA 1
ATOM 561 C C . SER A 1 74 ? -3.210 53.606 127.949 1.00 23.93 259 SER A C 1
ATOM 562 O O . SER A 1 74 ? -3.095 54.384 126.997 1.00 22.02 259 SER A O 1
ATOM 565 N N . TYR A 1 75 ? -4.078 53.820 128.939 1.00 18.98 260 TYR A N 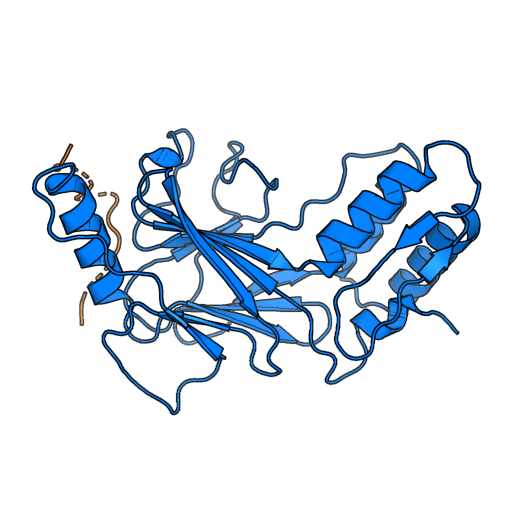1
ATOM 566 C CA . TYR A 1 75 ? -4.866 55.053 128.956 1.00 21.03 260 TYR A CA 1
ATOM 567 C C . TYR A 1 75 ? -3.986 56.271 129.207 1.00 21.55 260 TYR A C 1
ATOM 568 O O . TYR A 1 75 ? -4.201 57.317 128.610 1.00 19.78 260 TYR A O 1
ATOM 577 N N . VAL A 1 76 ? -3.002 56.143 130.097 1.00 18.78 261 VAL A N 1
ATOM 578 C CA . VAL A 1 76 ? -2.059 57.240 130.334 1.00 17.61 261 VAL A CA 1
ATOM 579 C C . VAL A 1 76 ? -1.346 57.576 129.024 1.00 21.40 261 VAL A C 1
ATOM 580 O O . VAL A 1 76 ? -1.251 58.744 128.634 1.00 20.09 261 VAL A O 1
ATOM 584 N N . ARG A 1 77 ? -0.860 56.543 128.344 1.00 20.39 262 ARG A N 1
ATOM 585 C CA . ARG A 1 77 ? -0.155 56.730 127.081 1.00 18.17 262 ARG A CA 1
ATOM 586 C C . ARG A 1 77 ? -1.056 57.419 126.065 1.00 21.28 262 ARG A C 1
ATOM 587 O O . ARG A 1 77 ? -0.600 58.268 125.291 1.00 23.47 262 ARG A O 1
ATOM 595 N N . HIS A 1 78 ? -2.338 57.066 126.056 1.00 20.73 263 HIS A N 1
ATOM 596 C CA . HIS A 1 78 ? -3.260 57.711 125.130 1.00 20.89 263 HIS A CA 1
ATOM 597 C C . HIS A 1 78 ? -3.392 59.207 125.446 1.00 20.43 263 HIS A C 1
ATOM 598 O O . HIS A 1 78 ? -3.329 60.041 124.534 1.00 22.05 263 HIS A O 1
ATOM 605 N N . VAL A 1 79 ? -3.569 59.544 126.720 1.00 18.82 264 VAL A N 1
ATOM 606 C CA . VAL A 1 79 ? -3.642 60.954 127.112 1.00 18.99 264 VAL A CA 1
ATOM 607 C C . VAL A 1 79 ? -2.379 61.694 126.676 1.00 22.85 264 VAL A C 1
ATOM 608 O O . VAL A 1 79 ? -2.453 62.761 126.056 1.00 22.26 264 VAL A O 1
ATOM 612 N N . LEU A 1 80 ? -1.220 61.117 126.972 1.00 19.43 265 LEU A N 1
ATOM 613 C CA . LEU A 1 80 ? 0.038 61.767 126.613 1.00 20.52 265 LEU A CA 1
ATOM 614 C C . LEU A 1 80 ? 0.165 61.959 125.104 1.00 23.18 265 LEU A C 1
ATOM 615 O O . LEU A 1 80 ? 0.706 62.975 124.644 1.00 24.66 265 LEU A O 1
ATOM 620 N N . SER A 1 81 ? -0.339 60.997 124.325 1.00 22.88 266 SER A N 1
ATOM 621 C CA . SER A 1 81 ? -0.253 61.071 122.869 1.00 22.87 266 SER A CA 1
ATOM 622 C C . SER A 1 81 ? -1.156 62.155 122.285 1.00 24.91 266 SER A C 1
ATOM 623 O O . SER A 1 81 ? -0.978 62.571 121.132 1.00 26.40 266 SER A O 1
ATOM 626 N N . CYS A 1 82 ? -2.114 62.618 123.082 1.00 22.69 267 CYS A N 1
ATOM 627 C CA . CYS A 1 82 ? -3.077 63.613 122.628 1.00 24.66 267 CYS A CA 1
ATOM 628 C C . CYS A 1 82 ? -2.761 65.001 123.173 1.00 22.86 267 CYS A C 1
ATOM 629 O O . CYS A 1 82 ? -3.531 65.937 122.964 1.00 26.00 267 CYS A O 1
ATOM 632 N N . LEU A 1 83 ? -1.629 65.127 123.863 1.00 22.35 268 LEU A N 1
ATOM 633 C CA . LEU A 1 83 ? -1.246 66.390 124.487 1.00 23.54 268 LEU A CA 1
ATOM 634 C C . LEU A 1 83 ? -0.980 67.457 123.439 1.00 24.17 268 LEU A C 1
ATOM 635 O O . LEU A 1 83 ? -1.229 68.643 123.681 1.00 25.02 268 LEU A O 1
ATOM 640 N N . GLY A 1 84 ? -0.468 67.031 122.286 1.00 25.05 269 GLY A N 1
ATOM 641 C CA . GLY A 1 84 ? -0.156 67.944 121.205 1.00 25.27 269 GLY A CA 1
ATOM 642 C C . GLY A 1 84 ? 0.801 69.027 121.659 1.00 25.29 269 GLY A C 1
ATOM 643 O O . GLY A 1 84 ? 1.818 68.741 122.295 1.00 28.00 269 GLY A O 1
ATOM 644 N N . GLY A 1 85 ? 0.463 70.277 121.351 1.00 23.49 270 GLY A N 1
ATOM 645 C CA . GLY A 1 85 ? 1.242 71.416 121.815 1.00 23.91 270 GLY A CA 1
ATOM 646 C C . GLY A 1 85 ? 1.431 71.478 123.321 1.00 29.08 270 GLY A C 1
ATOM 647 O O . GLY A 1 85 ? 2.387 72.081 123.803 1.00 32.88 270 GLY A O 1
ATOM 648 N N . GLY A 1 86 ? 0.518 70.867 124.069 1.00 22.34 271 GLY A N 1
ATOM 649 C CA . GLY A 1 86 ? 0.712 70.670 125.494 1.00 20.91 271 GLY A CA 1
ATOM 650 C C . GLY A 1 86 ? 0.106 71.725 126.391 1.00 23.94 271 GLY A C 1
ATOM 651 O O . GLY A 1 86 ? -0.800 72.460 126.002 1.00 30.10 271 GLY A O 1
ATOM 652 N N . LEU A 1 87 ? 0.613 71.776 127.616 1.00 19.87 272 LEU A N 1
ATOM 653 C CA . LEU A 1 87 ? 0.110 72.674 128.635 1.00 18.69 272 LEU A CA 1
ATOM 654 C C . LEU A 1 87 ? 1.172 73.702 128.999 1.00 18.70 272 LEU A C 1
ATOM 655 O O . LEU A 1 87 ? 2.190 73.347 129.600 1.00 18.54 272 LEU A O 1
ATOM 660 N N . ALA A 1 88 ? 0.941 74.962 128.624 1.00 17.80 273 ALA A N 1
ATOM 661 C CA . ALA A 1 88 ? 1.884 76.043 128.912 1.00 16.95 273 ALA A CA 1
ATOM 662 C C . ALA A 1 88 ? 1.558 76.752 130.221 1.00 19.91 273 ALA A C 1
ATOM 663 O O . ALA A 1 88 ? 0.391 76.997 130.533 1.00 20.23 273 ALA A O 1
ATOM 665 N N . LEU A 1 89 ? 2.600 77.068 130.985 1.00 17.88 274 LEU A N 1
ATOM 666 C CA . LEU A 1 89 ? 2.477 77.823 132.229 1.00 16.12 274 LEU A CA 1
ATOM 667 C C . LEU A 1 89 ? 3.610 78.835 132.266 1.00 18.60 274 LEU A C 1
ATOM 668 O O . LEU A 1 89 ? 4.771 78.471 132.079 1.00 18.91 274 LEU A O 1
ATOM 673 N N . TRP A 1 90 ? 3.289 80.105 132.484 1.00 17.24 275 TRP A N 1
ATOM 674 C CA . TRP A 1 90 ? 4.327 81.119 132.494 1.00 16.87 275 TRP A CA 1
ATOM 675 C C . TRP A 1 90 ? 3.956 82.272 133.389 1.00 20.93 275 TRP A C 1
ATOM 676 O O . TRP A 1 90 ? 2.801 82.424 133.777 1.00 20.46 275 TRP A O 1
ATOM 687 N N . ARG A 1 91 ? 4.944 83.094 133.709 1.00 18.96 276 ARG A N 1
ATOM 688 C CA . ARG A 1 91 ? 4.707 84.270 134.531 1.00 20.84 276 ARG A CA 1
ATOM 689 C C . ARG A 1 91 ? 4.760 85.556 133.712 1.00 22.49 276 ARG A C 1
ATOM 690 O O . ARG A 1 91 ? 5.581 85.707 132.806 1.00 23.37 276 ARG A O 1
ATOM 698 N N . ALA A 1 92 ? 3.862 86.476 134.040 1.00 23.06 277 ALA A N 1
ATOM 699 C CA . ALA A 1 92 ? 3.934 87.838 133.538 1.00 28.06 277 ALA A CA 1
ATOM 700 C C . ALA A 1 92 ? 3.540 88.753 134.674 1.00 29.06 277 ALA A C 1
ATOM 701 O O . ALA A 1 92 ? 2.383 88.778 135.083 1.00 27.58 277 ALA A O 1
ATOM 703 N N . GLY A 1 93 ? 4.514 89.483 135.204 1.00 32.21 278 GLY A N 1
A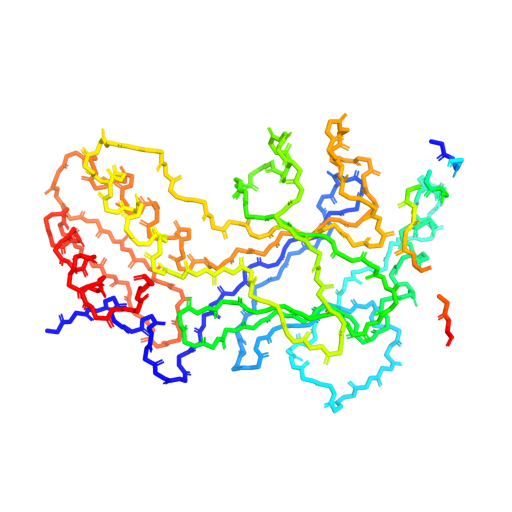TOM 704 C CA . GLY A 1 93 ? 4.268 90.350 136.338 1.00 34.20 278 GLY A CA 1
ATOM 705 C C . GLY A 1 93 ? 3.928 89.533 137.569 1.00 29.31 278 GLY A C 1
ATOM 706 O O . GLY A 1 93 ? 4.605 88.552 137.892 1.00 32.68 278 GLY A O 1
ATOM 707 N N . GLN A 1 94 ? 2.863 89.925 138.257 1.00 27.18 279 GLN A N 1
ATOM 708 C CA . GLN A 1 94 ? 2.508 89.237 139.489 1.00 25.20 279 GLN A CA 1
ATOM 709 C C . GLN A 1 94 ? 1.557 88.067 139.244 1.00 28.30 279 GLN A C 1
ATOM 710 O O . GLN A 1 94 ? 1.088 87.446 140.190 1.00 25.49 279 GLN A O 1
ATOM 716 N N . TRP A 1 95 ? 1.297 87.754 137.977 1.00 24.19 280 TRP A N 1
ATOM 717 C CA . TRP A 1 95 ? 0.383 86.667 137.621 1.00 22.59 280 TRP A CA 1
ATOM 718 C C . TRP A 1 95 ? 1.071 85.482 136.964 1.00 22.12 280 TRP A C 1
ATOM 719 O O . TRP A 1 95 ? 2.017 85.659 136.193 1.00 22.07 280 TRP A O 1
ATOM 730 N N . LEU A 1 96 ? 0.579 84.285 137.262 1.00 20.90 281 LEU A N 1
ATOM 731 C CA . LEU A 1 96 ? 0.899 83.102 136.465 1.00 19.10 281 LEU A CA 1
ATOM 732 C C . LEU A 1 96 ? -0.270 82.834 135.533 1.00 22.14 281 LEU A C 1
ATOM 733 O O . LEU A 1 96 ? -1.433 82.996 135.919 1.00 20.45 281 LEU A O 1
ATOM 738 N N . TRP A 1 97 ? 0.059 82.427 134.313 1.00 18.88 282 TRP A N 1
ATOM 739 C CA . TRP A 1 97 ? -0.885 82.241 133.212 1.00 19.46 282 TRP A CA 1
ATOM 740 C C . TRP A 1 97 ? -0.759 80.830 132.673 1.00 20.39 282 TRP A C 1
ATOM 741 O O . TRP A 1 97 ? 0.334 80.273 132.665 1.00 19.25 282 TRP A O 1
ATOM 752 N N . ALA A 1 98 ? -1.862 80.243 132.215 1.00 19.74 283 ALA A N 1
ATOM 753 C CA . ALA A 1 98 ? -1.794 78.927 131.586 1.00 17.26 283 ALA A CA 1
ATOM 754 C C . ALA A 1 98 ? -2.586 78.915 130.290 1.00 17.97 283 ALA A C 1
ATOM 755 O O . ALA A 1 98 ? -3.484 79.736 130.094 1.00 21.29 283 ALA A O 1
ATOM 757 N N . GLN A 1 99 ? -2.235 77.991 129.397 1.00 19.24 284 GLN A N 1
ATOM 758 C CA . GLN A 1 99 ? -2.914 77.867 128.107 1.00 18.05 284 GLN A CA 1
ATOM 759 C C . GLN A 1 99 ? -2.758 76.438 127.638 1.00 20.62 284 GLN A C 1
ATOM 760 O O . GLN A 1 99 ? -1.695 75.853 127.815 1.00 20.43 284 GLN A O 1
ATOM 766 N N . ARG A 1 100 ? -3.793 75.853 127.047 1.00 20.93 285 ARG A N 1
ATOM 767 C CA . ARG A 1 100 ? -3.602 74.494 126.551 1.00 20.70 285 ARG A CA 1
ATOM 768 C C . ARG A 1 100 ? -3.511 74.543 125.038 1.00 22.82 285 ARG A C 1
ATOM 769 O O . ARG A 1 100 ? -4.278 75.244 124.352 1.00 27.55 285 ARG A O 1
ATOM 777 N N . LEU A 1 101 ? -2.511 73.834 124.526 1.00 24.24 286 LEU A N 1
ATOM 778 C CA . LEU A 1 101 ? -2.109 73.978 123.139 1.00 26.81 286 LEU A CA 1
ATOM 779 C C . LEU A 1 101 ? -2.320 72.680 122.377 1.00 30.24 286 LEU A C 1
ATOM 780 O O . LEU A 1 101 ? -1.824 72.502 121.269 1.00 31.38 286 LEU A O 1
ATOM 785 N N . GLY A 1 102 ? -3.065 71.769 122.986 1.00 27.54 287 GLY A N 1
ATOM 786 C CA . GLY A 1 102 ? -3.434 70.521 122.343 1.00 29.05 287 GLY A CA 1
ATOM 787 C C . GLY A 1 102 ? -4.869 70.202 122.698 1.00 30.57 287 GLY A C 1
ATOM 788 O O . GLY A 1 102 ? -5.599 71.089 123.140 1.00 30.17 287 GLY A O 1
ATOM 789 N N . HIS A 1 103 ? -5.266 68.940 122.558 1.00 26.74 288 HIS A N 1
ATOM 790 C CA . HIS A 1 103 ? -6.683 68.590 122.647 1.00 25.89 288 HIS A CA 1
ATOM 791 C C . HIS A 1 103 ? -7.139 68.033 123.997 1.00 22.56 288 HIS A C 1
ATOM 792 O O . HIS A 1 103 ? -8.314 67.675 124.141 1.00 25.30 288 HIS A O 1
ATOM 799 N N . CYS A 1 104 ? -6.237 67.969 124.974 1.00 22.77 289 CYS A N 1
ATOM 800 C CA . CYS A 1 104 ? -6.595 67.485 126.314 1.00 20.63 289 CYS A CA 1
ATOM 801 C C . CYS A 1 104 ? -7.194 68.592 127.170 1.00 25.00 289 CYS A C 1
ATOM 802 O O . CYS A 1 104 ? -6.489 69.522 127.565 1.00 22.94 289 CYS A O 1
ATOM 805 N N . HIS A 1 105 ? -8.488 68.505 127.453 1.00 19.55 290 HIS A N 1
ATOM 806 C CA . HIS A 1 105 ? -9.094 69.447 128.385 1.00 19.51 290 HIS A CA 1
ATOM 807 C C . HIS A 1 105 ? -8.367 69.307 129.710 1.00 20.91 290 HIS A C 1
ATOM 808 O O . HIS A 1 105 ? -8.115 68.190 130.172 1.00 20.55 290 HIS A O 1
ATOM 815 N N . THR A 1 106 ? -8.007 70.442 130.299 1.00 17.18 291 THR A N 1
ATOM 816 C CA . THR A 1 106 ? -7.207 70.444 131.521 1.00 16.57 291 THR A CA 1
ATOM 817 C C . THR A 1 106 ? -7.844 71.360 132.549 1.00 16.74 291 THR A C 1
ATOM 818 O O . THR A 1 106 ? -8.159 72.509 132.246 1.00 18.52 291 THR A O 1
ATOM 822 N N . TYR A 1 107 ? -8.027 70.832 133.756 1.00 15.95 292 TYR A N 1
ATOM 823 C CA . TYR A 1 107 ? -8.609 71.587 134.864 1.00 18.21 292 TYR A CA 1
ATOM 824 C C . TYR A 1 107 ? -7.539 71.847 135.904 1.00 17.47 292 TYR A C 1
ATOM 825 O O . TYR A 1 107 ? -6.626 71.041 136.075 1.00 17.50 292 TYR A O 1
ATOM 834 N N . TRP A 1 108 ? -7.635 72.983 136.585 1.00 17.17 293 TRP A N 1
ATOM 835 C CA . TRP A 1 108 ? -6.614 73.360 137.563 1.00 14.69 293 TRP A CA 1
ATOM 836 C C . TRP A 1 108 ? -7.217 73.813 138.878 1.00 17.06 293 TRP A C 1
ATOM 837 O O . TRP A 1 108 ? -8.377 74.234 138.945 1.00 17.66 293 TRP A O 1
ATOM 848 N N . ALA A 1 109 ? -6.407 73.722 139.927 1.00 16.79 294 ALA A N 1
ATOM 849 C CA . ALA A 1 109 ? -6.735 74.320 141.216 1.00 16.72 294 ALA A CA 1
ATOM 850 C C . ALA A 1 109 ? -5.453 74.719 141.917 1.00 19.11 294 ALA A C 1
ATOM 851 O O . ALA A 1 109 ? -4.423 74.071 141.743 1.00 18.76 294 ALA A O 1
ATOM 853 N N . VAL A 1 110 ? -5.520 75.768 142.731 1.00 17.74 295 VAL A N 1
ATOM 854 C CA . VAL A 1 110 ? -4.427 76.066 143.649 1.00 17.86 295 VAL A CA 1
ATOM 855 C C . VAL A 1 110 ? -4.773 75.354 144.956 1.00 17.03 295 VAL A C 1
ATOM 856 O O . VAL A 1 110 ? -5.833 75.596 145.549 1.00 22.50 295 VAL A O 1
ATOM 860 N N A SER A 1 111 ? -3.878 74.481 145.407 0.56 16.96 296 SER A N 1
ATOM 861 N N B SER A 1 111 ? -3.900 74.457 145.398 0.44 16.90 296 SER A N 1
ATOM 862 C CA A SER A 1 111 ? -4.185 73.590 146.517 0.56 17.03 296 SER A CA 1
ATOM 863 C CA B SER A 1 111 ? -4.218 73.623 146.550 0.44 16.49 296 SER A CA 1
ATOM 864 C C A SER A 1 111 ? -3.024 73.450 147.486 0.56 18.29 296 SER A C 1
ATOM 865 C C B SER A 1 111 ? -2.975 73.322 147.372 0.44 17.51 296 SER A C 1
ATOM 866 O O A SER A 1 111 ? -2.060 74.216 147.430 0.56 18.16 296 SER A O 1
ATOM 867 O O B SER A 1 111 ? -1.899 73.858 147.101 0.44 17.31 296 SER A O 1
ATOM 872 N N . GLU A 1 112 ? -3.128 72.471 148.382 1.00 21.00 297 GLU A N 1
ATOM 873 C CA . GLU A 1 112 ? -2.007 72.121 149.252 1.00 22.61 297 GLU A CA 1
ATOM 874 C C . GLU A 1 112 ? -0.982 71.283 148.500 1.00 19.03 297 GLU A C 1
ATOM 875 O O . GLU A 1 112 ? -1.290 70.686 147.455 1.00 19.78 297 GLU A O 1
ATOM 881 N N . GLU A 1 113 ? 0.236 71.246 149.033 1.00 18.02 298 GLU A N 1
ATOM 882 C CA . GLU A 1 113 ? 1.313 70.454 148.447 1.00 16.84 298 GLU A CA 1
ATOM 883 C C . GLU A 1 113 ? 0.962 68.994 148.238 1.00 18.47 298 GLU A C 1
ATOM 884 O O . GLU A 1 113 ? 1.349 68.401 147.240 1.00 18.48 298 GLU A O 1
ATOM 890 N N . LEU A 1 114 ? 0.263 68.394 149.192 1.00 16.62 299 LEU A N 1
ATOM 891 C CA . LEU A 1 114 ? 0.107 66.944 149.143 1.00 15.33 299 LEU A CA 1
ATOM 892 C C . LEU A 1 114 ? -1.280 66.449 148.753 1.00 19.73 299 LEU A C 1
ATOM 893 O O . LEU A 1 114 ? -1.509 65.247 148.735 1.00 23.08 299 LEU A O 1
ATOM 898 N N . LEU A 1 115 ? -2.197 67.357 148.432 1.00 17.26 300 LEU A N 1
ATOM 899 C CA . LEU A 1 115 ? -3.561 66.970 148.061 1.00 16.39 300 LEU A CA 1
ATOM 900 C C . LEU A 1 115 ? -4.139 67.926 147.024 1.00 15.87 300 LEU A C 1
ATOM 901 O O . LEU A 1 115 ? -4.368 69.094 147.318 1.00 17.43 300 LEU A O 1
ATOM 906 N N . PRO A 1 116 ? -4.385 67.439 145.807 1.00 15.52 301 PRO A N 1
ATOM 907 C CA . PRO A 1 116 ? -4.893 68.369 144.793 1.00 14.32 301 PRO A CA 1
ATOM 908 C C . PRO A 1 116 ? -6.336 68.791 144.990 1.00 16.83 301 PRO A C 1
ATOM 909 O O . PRO A 1 116 ? -6.655 69.935 144.651 1.00 18.34 301 PRO A O 1
ATOM 913 N N . ASN A 1 117 ? -7.182 67.911 145.525 1.00 17.02 302 ASN A N 1
ATOM 914 C CA . ASN A 1 117 ? -8.633 68.120 145.480 1.00 20.05 302 ASN A CA 1
ATOM 915 C C . ASN A 1 117 ? -9.258 68.108 146.857 1.00 24.42 302 ASN A C 1
ATOM 916 O O . ASN A 1 117 ? -9.667 67.062 147.364 1.00 27.39 302 ASN A O 1
ATOM 921 N N . SER A 1 118 ? -9.356 69.286 147.459 1.00 24.53 303 SER A N 1
ATOM 922 C CA . SER A 1 118 ? -9.804 69.362 148.856 1.00 24.94 303 SER A CA 1
ATOM 923 C C . SER A 1 118 ? -11.326 69.389 149.007 1.00 38.65 303 SER A C 1
ATOM 924 O O . SER A 1 118 ? -11.842 69.391 150.127 1.00 41.80 303 SER A O 1
ATOM 927 N N . GLY A 1 119 ? -12.047 69.407 147.889 1.00 33.74 304 GLY A N 1
ATOM 928 C CA . GLY A 1 119 ? -13.486 69.200 147.921 1.00 34.07 304 GLY A CA 1
ATOM 929 C C . GLY A 1 119 ? -14.360 70.236 147.237 1.00 37.45 304 GLY A C 1
ATOM 930 O O . GLY A 1 119 ? -15.555 70.001 147.027 1.00 40.18 304 GLY A O 1
ATOM 931 N N . HIS A 1 120 ? -13.780 71.377 146.879 1.00 33.41 305 HIS A N 1
ATOM 932 C CA . HIS A 1 120 ? -14.572 72.462 146.305 1.00 37.03 305 HIS A CA 1
ATOM 933 C C . HIS A 1 120 ? -14.504 72.522 144.781 1.00 38.40 305 HIS A C 1
ATOM 934 O O . HIS A 1 120 ? -14.978 73.484 144.179 1.00 36.10 305 HIS A O 1
ATOM 941 N N . GLY A 1 121 ? -13.929 71.494 144.162 1.00 29.82 306 GLY A N 1
ATOM 942 C CA . GLY A 1 121 ? -13.869 71.425 142.712 1.00 23.23 306 GLY A CA 1
ATOM 943 C C . GLY A 1 121 ? -12.694 72.201 142.167 1.00 23.69 306 GLY A C 1
ATOM 944 O O . GLY A 1 121 ? -11.904 72.781 142.926 1.00 24.60 306 GLY A O 1
ATOM 945 N N . PRO A 1 122 ? -12.562 72.226 140.835 1.00 20.50 307 PRO A N 1
ATOM 946 C CA . PRO A 1 122 ? -11.438 72.933 140.236 1.00 18.65 307 PRO A CA 1
ATOM 947 C C . PRO A 1 122 ? -11.640 74.434 140.326 1.00 19.50 307 PRO A C 1
ATOM 948 O O . PRO A 1 122 ? -12.781 74.898 140.405 1.00 24.66 307 PRO A O 1
ATOM 952 N N . ASP A 1 123 ? -10.550 75.187 140.307 1.00 19.08 308 ASP A N 1
ATOM 953 C CA . ASP A 1 123 ? -10.659 76.635 140.274 1.00 19.76 308 ASP A CA 1
ATOM 954 C C . ASP A 1 123 ? -11.037 77.104 138.872 1.00 20.88 308 ASP A C 1
ATOM 955 O O . ASP A 1 123 ? -11.632 78.174 138.692 1.00 24.27 308 ASP A O 1
ATOM 960 N N . GLY A 1 124 ? -10.714 76.292 137.876 1.00 20.18 309 GLY A N 1
ATOM 961 C CA . GLY A 1 124 ? -11.111 76.628 136.523 1.00 22.52 309 GLY A CA 1
ATOM 962 C C . GLY A 1 124 ? -10.671 75.604 135.507 1.00 18.38 309 GLY A C 1
ATOM 963 O O . GLY A 1 124 ? -10.107 74.567 135.862 1.00 18.41 309 GLY A O 1
ATOM 964 N N . GLU A 1 125 ? -10.954 75.906 134.240 1.00 21.11 310 GLU A N 1
ATOM 965 C CA . GLU A 1 125 ? -10.483 75.098 133.124 1.00 19.77 310 GLU A CA 1
ATOM 966 C C . GLU A 1 125 ? -9.474 75.925 132.338 1.00 17.77 310 GLU A C 1
ATOM 967 O O . GLU A 1 125 ? -9.719 77.095 132.043 1.00 22.36 310 GLU A O 1
ATOM 973 N N . VAL A 1 126 ? -8.345 75.316 132.008 1.00 18.34 311 VAL A N 1
ATOM 974 C CA . VAL A 1 126 ? -7.329 76.004 131.223 1.00 19.82 311 VAL A CA 1
ATOM 975 C C . VAL A 1 126 ? -7.856 76.278 129.812 1.00 19.90 311 VAL A C 1
ATOM 976 O O . VAL A 1 126 ? -8.278 75.352 129.105 1.00 21.53 311 VAL A O 1
ATOM 980 N N . PRO A 1 127 ? -7.834 77.551 129.391 1.00 21.92 312 PRO A N 1
ATOM 981 C CA . PRO A 1 127 ? -8.358 77.893 128.066 1.00 23.63 312 PRO A CA 1
ATOM 982 C C . PRO A 1 127 ? -7.420 77.509 126.931 1.00 22.67 312 PRO A C 1
ATOM 983 O O . PRO A 1 127 ? -6.215 77.317 127.120 1.00 22.50 312 PRO A O 1
ATOM 987 N N . LYS A 1 128 ? -8.024 77.391 125.760 1.00 25.97 313 LYS A N 1
ATOM 988 C CA . LYS A 1 128 ? -7.353 77.135 124.510 1.00 29.91 313 LYS A CA 1
ATOM 989 C C . LYS A 1 128 ? -7.465 78.439 123.737 1.00 34.24 313 LYS A C 1
ATOM 990 O O . LYS A 1 128 ? -8.422 79.192 123.932 1.00 42.63 313 LYS A O 1
ATOM 996 N N . ASP A 1 129 ? -6.470 78.743 122.922 1.00 37.94 314 ASP A N 1
ATOM 997 C CA . ASP A 1 129 ? -6.523 79.907 122.019 1.00 30.70 314 ASP A CA 1
ATOM 998 C C . ASP A 1 129 ? -6.352 81.257 122.724 1.00 31.35 314 ASP A C 1
ATOM 999 O O . ASP A 1 129 ? -6.160 82.267 122.064 1.00 32.63 314 ASP A O 1
ATOM 1004 N N . LYS A 1 130 ? -6.408 81.282 124.050 1.00 28.72 315 LYS A N 1
ATOM 1005 C CA . LYS A 1 130 ? -6.062 82.489 124.795 1.00 28.31 315 LYS A CA 1
ATOM 1006 C C . LYS A 1 130 ? -5.483 82.078 126.131 1.00 25.05 315 LYS A C 1
ATOM 1007 O O . LYS A 1 130 ? -5.586 80.918 126.519 1.00 25.89 315 LYS A O 1
ATOM 1013 N N . GLU A 1 131 ? -4.876 83.030 126.829 1.00 26.78 316 GLU A N 1
ATOM 1014 C CA . GLU A 1 131 ? -4.293 82.744 128.134 1.00 27.32 316 GLU A CA 1
ATOM 1015 C C . GLU A 1 131 ? -5.339 82.852 129.238 1.00 24.33 316 GLU A C 1
ATOM 1016 O O . GLU A 1 131 ? -6.330 83.577 129.104 1.00 29.19 316 GLU A O 1
ATOM 1022 N N . GLY A 1 132 ? -5.110 82.133 130.324 1.00 25.00 317 GLY A N 1
ATOM 1023 C CA . GLY A 1 132 ? -5.986 82.215 131.476 1.00 27.91 317 GLY A CA 1
ATOM 1024 C C . GLY A 1 132 ? -5.172 82.381 132.736 1.00 24.33 317 GLY A C 1
ATOM 1025 O O . GLY A 1 132 ? -4.200 81.655 132.951 1.00 23.46 317 GLY A O 1
ATOM 1026 N N . GLY A 1 133 ? -5.560 83.341 133.571 1.00 25.43 318 GLY A N 1
ATOM 1027 C CA . GLY A 1 133 ? -4.857 83.564 134.822 1.00 23.88 318 GLY A CA 1
ATOM 1028 C C . GLY A 1 133 ? -5.109 82.439 135.804 1.00 24.39 318 GLY A C 1
ATOM 1029 O O . GLY A 1 133 ? -6.255 82.057 136.033 1.00 25.76 318 GLY A O 1
ATOM 1030 N N . VAL A 1 134 ? -4.046 81.883 136.374 1.00 18.78 319 VAL A N 1
ATOM 1031 C CA . VAL A 1 134 ? -4.223 80.798 137.335 1.00 18.33 319 VAL A CA 1
ATOM 1032 C C . VAL A 1 134 ? -3.661 81.135 138.711 1.00 22.24 319 VAL A C 1
ATOM 1033 O O . VAL A 1 134 ? -3.917 80.407 139.672 1.00 21.25 319 VAL A O 1
ATOM 1037 N N . PHE A 1 135 ? -2.911 82.228 138.832 1.00 19.97 320 PHE A N 1
ATOM 1038 C CA . PHE A 1 135 ? -2.373 82.579 140.152 1.00 21.18 320 PHE A CA 1
ATOM 1039 C C . PHE A 1 135 ? -1.975 84.030 140.221 1.00 24.90 320 PHE A C 1
ATOM 1040 O O . PHE A 1 135 ? -1.298 84.532 139.329 1.00 24.93 320 PHE A O 1
ATOM 1048 N N . ASP A 1 136 ? -2.380 84.688 141.305 1.00 21.53 321 ASP A N 1
ATOM 1049 C CA . ASP A 1 136 ? -2.090 86.092 141.541 1.00 22.90 321 ASP A CA 1
ATOM 1050 C C . ASP A 1 136 ? -1.252 86.221 142.810 1.00 24.51 321 ASP A C 1
ATOM 1051 O O . ASP A 1 136 ? -1.707 85.851 143.890 1.00 24.59 321 ASP A O 1
ATOM 1056 N N . LEU A 1 137 ? -0.034 86.736 142.685 1.00 23.24 322 LEU A N 1
ATOM 1057 C CA . LEU A 1 137 ? 0.846 86.869 143.848 1.00 23.26 322 LEU A CA 1
ATOM 1058 C C . LEU A 1 137 ? 0.306 87.855 144.893 1.00 26.51 322 LEU A C 1
ATOM 1059 O O . LEU A 1 137 ? 0.638 87.748 146.072 1.00 26.34 322 LEU A O 1
ATOM 1064 N N . GLY A 1 138 ? -0.519 88.810 144.465 1.00 22.89 323 GLY A N 1
ATOM 1065 C CA . GLY A 1 138 ? -1.053 89.822 145.371 1.00 25.38 323 GLY A CA 1
ATOM 1066 C C . GLY A 1 138 ? -1.750 89.259 146.594 1.00 29.86 323 GLY A C 1
ATOM 1067 O O . GLY A 1 138 ? -1.294 89.467 147.727 1.00 27.03 323 GLY A O 1
ATOM 1068 N N . PRO A 1 139 ? -2.866 88.544 146.381 1.00 30.35 324 PRO A N 1
ATOM 1069 C CA . PRO A 1 139 ? -3.597 87.920 147.487 1.00 29.68 324 PRO A CA 1
ATOM 1070 C C . PRO A 1 139 ? -2.727 86.941 148.270 1.00 26.98 324 PRO A C 1
ATOM 1071 O O . PRO A 1 139 ? -2.903 86.827 149.488 1.00 29.14 324 PRO A O 1
ATOM 1075 N N . PHE A 1 140 ? -1.807 86.259 147.592 1.00 23.82 325 PHE A N 1
ATOM 1076 C CA . PHE A 1 140 ? -0.903 85.334 148.267 1.00 22.47 325 PHE A CA 1
ATOM 1077 C C . PHE A 1 140 ? -0.093 86.051 149.354 1.00 24.21 325 PHE A C 1
ATOM 1078 O O . PHE A 1 140 ? -0.018 85.577 150.490 1.00 24.08 325 PHE A O 1
ATOM 1086 N N . ILE A 1 141 ? 0.524 87.177 149.007 1.00 24.58 326 ILE A N 1
ATOM 1087 C CA . ILE A 1 141 ? 1.342 87.905 149.974 1.00 23.38 326 ILE A CA 1
ATOM 1088 C C . ILE A 1 141 ? 0.487 88.485 151.105 1.00 28.42 326 ILE A C 1
ATOM 1089 O O . ILE A 1 141 ? 0.887 88.458 152.273 1.00 26.32 326 ILE A O 1
ATOM 1094 N N . VAL A 1 142 ? -0.691 89.004 150.761 1.00 25.46 327 VAL A N 1
ATOM 1095 C CA . VAL A 1 142 ? -1.638 89.472 151.782 1.00 25.82 327 VAL A CA 1
ATOM 1096 C C . VAL A 1 142 ? -1.945 88.355 152.781 1.00 26.98 327 VAL A C 1
ATOM 1097 O O . VAL A 1 142 ? -1.912 88.575 154.000 1.00 29.56 327 VAL A O 1
ATOM 1101 N N . ASP A 1 143 ? -2.239 87.168 152.262 1.00 24.94 328 ASP A N 1
ATOM 1102 C CA . ASP A 1 143 ? -2.570 86.026 153.109 1.00 27.39 328 ASP A CA 1
ATOM 1103 C C . ASP A 1 143 ? -1.348 85.531 153.874 1.00 26.45 328 ASP A C 1
ATOM 1104 O O . ASP A 1 143 ? -1.478 85.044 154.998 1.00 27.36 328 ASP A O 1
ATOM 1109 N N . LEU A 1 144 ? -0.166 85.645 153.269 1.00 25.03 329 LEU A N 1
ATOM 1110 C CA . LEU A 1 144 ? 1.068 85.283 153.964 1.00 24.22 329 LEU A CA 1
ATOM 1111 C C . LEU A 1 144 ? 1.288 86.198 155.168 1.00 28.26 329 LEU A C 1
ATOM 1112 O O . LEU A 1 144 ? 1.668 85.750 156.249 1.00 25.51 329 LEU A O 1
ATOM 1117 N N . ILE A 1 145 ? 1.031 87.487 154.991 1.00 26.61 330 ILE A N 1
ATOM 1118 C CA . ILE A 1 145 ? 1.155 88.424 156.103 1.00 26.51 330 ILE A CA 1
ATOM 1119 C C . ILE A 1 145 ? 0.196 88.040 157.232 1.00 27.35 330 ILE A C 1
ATOM 1120 O O . ILE A 1 145 ? 0.580 87.992 158.403 1.00 28.28 330 ILE A O 1
ATOM 1125 N N . THR A 1 146 ? -1.039 87.719 156.868 1.00 27.59 331 THR A N 1
ATOM 1126 C CA . THR A 1 146 ? -2.043 87.317 157.859 1.00 30.81 331 THR A CA 1
ATOM 1127 C C . THR A 1 146 ? -1.592 86.063 158.617 1.00 28.79 331 THR A C 1
ATOM 1128 O O . T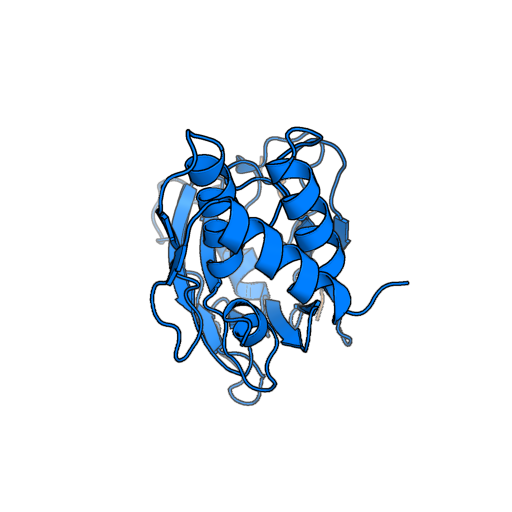HR A 1 146 ? -1.759 85.960 159.841 1.00 28.79 331 THR A O 1
ATOM 1132 N N . PHE A 1 147 ? -0.994 85.135 157.876 1.00 25.88 332 PHE A N 1
ATOM 1133 C CA . PHE A 1 147 ? -0.429 83.904 158.424 1.00 25.45 332 PHE A CA 1
ATOM 1134 C C . PHE A 1 147 ? 0.639 84.198 159.481 1.00 29.11 332 PHE A C 1
ATOM 1135 O O . PHE A 1 147 ? 0.628 83.602 160.563 1.00 27.88 332 PHE A O 1
ATOM 1143 N N . THR A 1 148 ? 1.540 85.138 159.194 1.00 26.52 333 THR A N 1
ATOM 1144 C CA . THR A 1 148 ? 2.593 85.486 160.148 1.00 27.62 333 THR A CA 1
ATOM 1145 C C . THR A 1 148 ? 2.022 86.140 161.400 1.00 30.94 333 THR A C 1
ATOM 1146 O O . THR A 1 148 ? 2.702 86.247 162.424 1.00 33.58 333 THR A O 1
ATOM 1150 N N . GLU A 1 149 ? 0.782 86.602 161.305 1.00 30.07 334 GLU A N 1
ATOM 1151 C CA . GLU A 1 149 ? 0.150 87.296 162.427 1.00 32.11 334 GLU A CA 1
ATOM 1152 C C . GLU A 1 149 ? -0.762 86.362 163.217 1.00 32.93 334 GLU A C 1
ATOM 1153 O O . GLU A 1 149 ? -1.504 86.796 164.103 1.00 36.42 334 GLU A O 1
ATOM 1159 N N . GLY A 1 150 ? -0.682 85.074 162.903 1.00 31.24 335 GLY A N 1
ATOM 1160 C CA . GLY A 1 150 ? -1.468 84.061 163.580 1.00 37.38 335 GLY A CA 1
ATOM 1161 C C . GLY A 1 150 ? -2.960 84.185 163.344 1.00 44.94 335 GLY A C 1
ATOM 1162 O O . GLY A 1 150 ? -3.755 83.824 164.208 1.00 56.36 335 GLY A O 1
ATOM 1163 N N . SER A 1 151 ? -3.348 84.683 162.175 1.00 32.06 336 SER A N 1
ATOM 1164 C CA . SER A 1 151 ? -4.748 85.001 161.922 1.00 32.96 336 SER A CA 1
ATOM 1165 C C . SER A 1 151 ? -5.317 84.331 160.684 1.00 37.03 336 SER A C 1
ATOM 1166 O O . SER A 1 151 ? -6.290 84.808 160.110 1.00 48.10 336 SER A O 1
ATOM 1169 N N . GLY A 1 152 ? -4.719 83.231 160.255 1.00 34.68 337 GLY A N 1
ATOM 1170 C CA . GLY A 1 152 ? -5.230 82.555 159.082 1.00 34.20 337 GLY A CA 1
ATOM 1171 C C . GLY A 1 152 ? -4.364 81.374 158.706 1.00 33.56 337 GLY A C 1
ATOM 1172 O O . GLY A 1 152 ? -3.297 81.179 159.284 1.00 30.85 337 GLY A O 1
ATOM 1173 N N . ARG A 1 153 ? -4.821 80.584 157.744 1.00 30.81 338 ARG A N 1
ATOM 1174 C CA . ARG A 1 153 ? -4.072 79.412 157.317 1.00 29.25 338 ARG A CA 1
ATOM 1175 C C . ARG A 1 153 ? -2.904 79.829 156.432 1.00 27.63 338 ARG A C 1
ATOM 1176 O O . ARG A 1 153 ? -2.894 80.945 155.898 1.00 29.09 338 ARG A O 1
ATOM 1184 N N . SER A 1 154 ? -1.919 78.952 156.270 1.00 25.83 339 SER A N 1
ATOM 1185 C CA . SER A 1 154 ? -0.842 79.264 155.328 1.00 27.38 339 SER A CA 1
ATOM 1186 C C . SER A 1 154 ? -1.431 79.368 153.924 1.00 25.92 339 SER A C 1
ATOM 1187 O O . SER A 1 154 ? -2.286 78.563 153.545 1.00 26.91 339 SER A O 1
ATOM 1190 N N . PRO A 1 155 ? -0.986 80.368 153.154 1.00 25.95 340 PRO A N 1
ATOM 1191 C CA . PRO A 1 155 ? -1.521 80.571 151.807 1.00 23.93 340 PRO A CA 1
ATOM 1192 C C . PRO A 1 155 ? -1.090 79.455 150.867 1.00 21.17 340 PRO A C 1
ATOM 1193 O O . PRO A 1 155 ? 0.037 78.948 150.959 1.00 22.54 340 PRO A O 1
ATOM 1197 N N . ARG A 1 156 ? -1.986 79.060 149.972 1.00 19.92 341 ARG A N 1
ATOM 1198 C CA . ARG A 1 156 ? -1.688 77.954 149.070 1.00 20.32 341 ARG A CA 1
ATOM 1199 C C . ARG A 1 156 ? -1.011 78.447 147.805 1.00 20.39 341 ARG A C 1
ATOM 1200 O O . ARG A 1 156 ? -1.310 79.541 147.318 1.00 22.13 341 ARG A O 1
ATOM 1208 N N . TYR A 1 157 ? -0.102 77.629 147.283 1.00 17.65 342 TYR A N 1
ATOM 1209 C CA . TYR A 1 157 ? 0.693 78.009 146.111 1.00 16.56 342 TYR A CA 1
ATOM 1210 C C . TYR A 1 157 ? 0.943 76.855 145.143 1.00 18.66 342 TYR A C 1
ATOM 1211 O O . TYR A 1 157 ? 1.582 77.052 144.113 1.00 20.42 342 TYR A O 1
ATOM 1220 N N . ALA A 1 158 ? 0.476 75.649 145.467 1.00 15.70 343 ALA A N 1
ATOM 1221 C CA . ALA A 1 158 ? 0.717 74.503 144.598 1.00 15.05 343 ALA A CA 1
ATOM 1222 C C . ALA A 1 158 ? -0.357 74.442 143.527 1.00 15.99 343 ALA A C 1
ATOM 1223 O O . ALA A 1 158 ? -1.533 74.264 143.828 1.00 16.64 343 ALA A O 1
ATOM 1225 N N . LEU A 1 159 ? 0.054 74.595 142.271 1.00 14.46 344 LEU A N 1
ATOM 1226 C CA . LEU A 1 159 ? -0.861 74.501 141.146 1.00 13.29 344 LEU A CA 1
ATOM 1227 C C . LEU A 1 159 ? -0.994 73.064 140.723 1.00 15.11 344 LEU A C 1
ATOM 1228 O O . LEU A 1 159 ? -0.006 72.423 140.411 1.00 20.03 344 LEU A O 1
ATOM 1233 N N . TRP A 1 160 ? -2.212 72.552 140.738 1.00 14.07 345 TRP A N 1
ATOM 1234 C CA . TRP A 1 160 ? -2.442 71.176 140.322 1.00 12.87 345 TRP A CA 1
ATOM 1235 C C . TRP A 1 160 ? -3.250 71.149 139.042 1.00 15.12 345 TRP A C 1
ATOM 1236 O O . TRP A 1 160 ? -4.283 71.809 138.953 1.00 15.69 345 TRP A O 1
ATOM 1247 N N . PHE A 1 161 ? -2.797 70.361 138.068 1.00 14.13 346 PHE A N 1
ATOM 1248 C CA . PHE A 1 161 ? -3.473 70.249 136.777 1.00 14.66 346 PHE A CA 1
ATOM 1249 C C . PHE A 1 161 ? -3.935 68.822 136.568 1.00 16.06 346 PHE A C 1
ATOM 1250 O O . PHE A 1 161 ? -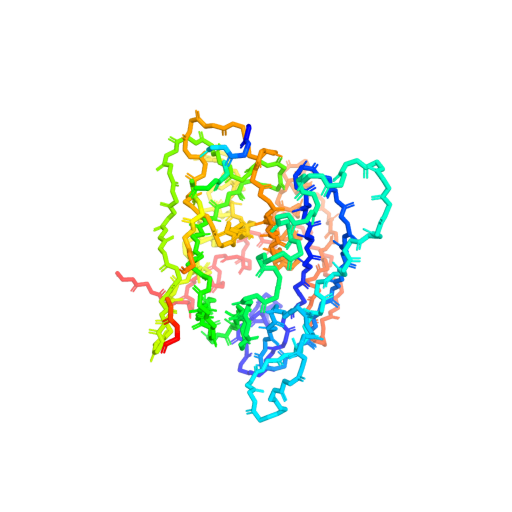3.148 67.887 136.706 1.00 16.78 346 PHE A O 1
ATOM 1258 N N . CYS A 1 162 ? -5.215 68.668 136.246 1.00 14.10 347 CYS A N 1
ATOM 1259 C CA . CYS A 1 162 ? -5.769 67.377 135.859 1.00 14.22 347 CYS A CA 1
ATOM 1260 C C . CYS A 1 162 ? -5.878 67.365 134.341 1.00 14.42 347 CYS A C 1
ATOM 1261 O O . CYS A 1 162 ? -6.656 68.135 133.769 1.00 15.63 347 CYS A O 1
ATOM 1264 N N . VAL A 1 163 ? -5.088 66.505 133.702 1.00 13.50 348 VAL A N 1
ATOM 1265 C CA . VAL A 1 163 ? -4.882 66.573 132.249 1.00 14.58 348 VAL A CA 1
ATOM 1266 C C . VAL A 1 163 ? -5.689 65.506 131.517 1.00 16.50 348 VAL A C 1
ATOM 1267 O O . VAL A 1 163 ? -5.491 64.319 131.746 1.00 17.40 348 VAL A O 1
ATOM 1271 N N . GLY A 1 164 ? -6.613 65.933 130.654 1.00 16.40 349 GLY A N 1
ATOM 1272 C CA . GLY A 1 164 ? -7.339 65.006 129.795 1.00 17.33 349 GLY A CA 1
ATOM 1273 C C . GLY A 1 164 ? -8.521 64.305 130.441 1.00 17.16 349 GLY A C 1
ATOM 1274 O O . GLY A 1 164 ? -9.086 63.370 129.864 1.00 19.22 349 GLY A O 1
ATOM 1275 N N . GLU A 1 165 ? -8.875 64.725 131.656 1.00 17.02 350 GLU A N 1
ATOM 1276 C CA . GLU A 1 165 ? -10.062 64.215 132.346 1.00 17.56 350 GLU A CA 1
ATOM 1277 C C . GLU A 1 165 ? -10.744 65.324 133.128 1.00 18.43 350 GLU A C 1
ATOM 1278 O O . GLU A 1 165 ? -10.123 66.338 133.453 1.00 18.30 350 GLU A O 1
ATOM 1284 N N . SER A 1 166 ? -12.008 65.103 133.460 1.00 18.94 351 SER A N 1
ATOM 1285 C CA . SER A 1 166 ? -12.710 65.958 134.410 1.00 17.75 351 SER A CA 1
ATOM 1286 C C . SER A 1 166 ? -11.965 66.002 135.747 1.00 20.20 351 SER A C 1
ATOM 1287 O O . SER A 1 166 ? -11.268 65.054 136.124 1.00 19.87 351 SER A O 1
ATOM 1290 N N . TRP A 1 167 ? -12.104 67.115 136.457 1.00 18.93 352 TRP A N 1
ATOM 1291 C CA . TRP A 1 167 ? -11.520 67.247 137.797 1.00 19.47 352 TRP A CA 1
ATOM 1292 C C . TRP A 1 167 ? -12.145 66.240 138.771 1.00 19.53 352 TRP A C 1
ATOM 1293 O O . TRP A 1 167 ? -13.357 66.028 138.748 1.00 20.80 352 TRP A O 1
ATOM 1304 N N . PRO A 1 168 ? -11.321 65.606 139.626 1.00 17.33 353 PRO A N 1
ATOM 1305 C CA . PRO A 1 168 ? -11.821 64.572 140.544 1.00 17.05 353 PRO A CA 1
ATOM 1306 C C . PRO A 1 168 ? -12.494 65.142 141.789 1.00 23.02 353 PRO A C 1
ATOM 1307 O O . PRO A 1 168 ? -11.995 64.985 142.903 1.00 24.22 353 PRO A O 1
ATOM 1311 N N . GLN A 1 169 ? -13.635 65.794 141.608 1.00 22.77 354 GLN A N 1
ATOM 1312 C CA . GLN A 1 169 ? -14.355 66.301 142.766 1.00 27.46 354 GLN A CA 1
ATOM 1313 C C . GLN A 1 169 ? -15.043 65.128 143.454 1.00 30.61 354 GLN A C 1
ATOM 1314 O O . GLN A 1 169 ? -15.754 64.359 142.811 1.00 30.88 354 GLN A O 1
ATOM 1320 N N . ASP A 1 170 ? -14.798 64.982 144.753 1.00 30.31 355 ASP A N 1
ATOM 1321 C CA . ASP A 1 170 ? -15.335 63.872 145.549 1.00 34.27 355 ASP A CA 1
ATOM 1322 C C . ASP A 1 170 ? -14.967 62.487 144.990 1.00 33.95 355 ASP A C 1
ATOM 1323 O O . ASP A 1 170 ? -15.712 61.521 145.143 1.00 36.35 355 ASP A O 1
ATOM 1328 N N . GLN A 1 171 ? -13.805 62.404 144.349 1.00 29.30 356 GLN A N 1
ATOM 1329 C CA . GLN A 1 171 ? -13.254 61.139 143.857 1.00 28.95 356 GLN A CA 1
ATOM 1330 C C . GLN A 1 171 ? -11.785 61.102 144.250 1.00 25.79 356 GLN A C 1
ATOM 1331 O O . GLN A 1 171 ? -11.155 62.152 144.344 1.00 26.43 356 GLN A O 1
ATOM 1337 N N . PRO A 1 172 ? -11.228 59.906 144.501 1.00 23.82 357 PRO A N 1
ATOM 1338 C CA . PRO A 1 172 ? -9.810 59.919 144.887 1.00 21.19 357 PRO A CA 1
ATOM 1339 C C . PRO A 1 172 ? -8.940 60.383 143.729 1.00 20.42 357 PRO A C 1
ATOM 1340 O O . PRO A 1 172 ? -9.107 59.905 142.594 1.00 20.91 357 PRO A O 1
ATOM 1344 N N . TRP A 1 173 ? -8.038 61.324 143.987 1.00 17.79 358 TRP A N 1
ATOM 1345 C CA . TRP A 1 173 ? -7.281 61.931 142.899 1.00 16.17 358 TRP A CA 1
ATOM 1346 C C . TRP A 1 173 ? -6.340 60.938 142.235 1.00 18.71 358 TRP A C 1
ATOM 1347 O O . TRP A 1 173 ? -5.936 61.110 141.075 1.00 17.92 358 TRP A O 1
ATOM 1358 N N . THR A 1 174 ? -6.016 59.888 142.970 1.00 17.72 359 THR A N 1
ATOM 1359 C CA . THR A 1 174 ? -5.117 58.859 142.502 1.00 17.45 359 THR A CA 1
ATOM 1360 C C . THR A 1 174 ? -5.721 58.036 141.369 1.00 20.09 359 THR A C 1
ATOM 1361 O O . THR A 1 174 ? -5.010 57.279 140.720 1.00 21.02 359 THR A O 1
ATOM 1365 N N . LYS A 1 175 ? -7.026 58.154 141.141 1.00 18.12 360 LYS A N 1
ATOM 1366 C CA . LYS A 1 175 ? -7.627 57.465 139.991 1.00 18.74 360 LYS A CA 1
ATOM 1367 C C . LYS A 1 175 ? -7.441 58.244 138.697 1.00 16.82 360 LYS A C 1
ATOM 1368 O O . LYS A 1 175 ? -7.642 57.696 137.617 1.00 17.92 360 LYS A O 1
ATOM 1374 N N . ARG A 1 176 ? -7.057 59.515 138.785 1.00 15.43 361 ARG A N 1
ATOM 1375 C CA . ARG A 1 176 ? -6.840 60.282 137.564 1.00 16.17 361 ARG A CA 1
ATOM 1376 C C . ARG A 1 176 ? -5.560 59.830 136.866 1.00 17.67 361 ARG A C 1
ATOM 1377 O O . ARG A 1 176 ? -4.568 59.484 137.507 1.00 16.97 361 ARG A O 1
ATOM 1385 N N . LEU A 1 177 ? -5.602 59.809 135.534 1.00 15.28 362 LEU A N 1
ATOM 1386 C CA . LEU A 1 177 ? -4.491 59.285 134.756 1.00 15.78 362 LEU A CA 1
ATOM 1387 C C . LEU A 1 177 ? -3.238 60.143 134.857 1.00 16.12 362 LEU A C 1
ATOM 1388 O O . LEU A 1 177 ? -2.147 59.627 135.070 1.00 17.00 362 LEU A O 1
ATOM 1393 N N . VAL A 1 178 ? -3.392 61.451 134.672 1.00 14.46 363 VAL A N 1
ATOM 1394 C CA . VAL A 1 178 ? -2.254 62.359 134.634 1.00 13.53 363 VAL A CA 1
ATOM 1395 C C . VAL A 1 178 ? -2.568 63.592 135.474 1.00 15.25 363 VAL A C 1
ATOM 1396 O O . VAL A 1 178 ? -3.406 64.417 135.094 1.00 15.57 363 VAL A O 1
ATOM 1400 N N . MET A 1 179 ? -1.934 63.673 136.644 1.00 14.24 364 MET A N 1
ATOM 1401 C CA . MET A 1 179 ? -2.022 64.849 137.509 1.00 13.88 364 MET A CA 1
ATOM 1402 C C . MET A 1 179 ? -0.655 65.462 137.587 1.00 13.41 364 MET A C 1
ATOM 1403 O O . MET A 1 179 ? 0.333 64.753 137.800 1.00 15.63 364 MET A O 1
ATOM 1408 N N . VAL A 1 180 ? -0.575 66.776 137.421 1.00 12.45 365 VAL A N 1
ATOM 1409 C CA . VAL A 1 180 ? 0.724 67.450 137.478 1.00 12.34 365 VAL A CA 1
ATOM 1410 C C . VAL A 1 180 ? 0.691 68.584 138.488 1.00 12.83 365 VAL A C 1
ATOM 1411 O O . VAL A 1 180 ? -0.207 69.422 138.452 1.00 15.54 365 VAL A O 1
ATOM 1415 N N . LYS A 1 181 ? 1.648 68.572 139.414 1.00 12.46 366 LYS A N 1
ATOM 1416 C CA . LYS A 1 181 ? 1.799 69.645 140.386 1.00 12.07 366 LYS A CA 1
ATOM 1417 C C . LYS A 1 181 ? 2.912 70.572 139.933 1.00 13.33 366 LYS A C 1
ATOM 1418 O O . LYS A 1 181 ? 3.986 70.118 139.571 1.00 15.51 366 LYS A O 1
ATOM 1424 N N . VAL A 1 182 ? 2.651 71.872 139.960 1.00 13.12 367 VAL A N 1
ATOM 1425 C CA . VAL A 1 182 ? 3.710 72.848 139.715 1.00 13.88 367 VAL A CA 1
ATOM 1426 C C . VAL A 1 182 ? 3.810 73.779 140.912 1.00 15.10 367 VAL A C 1
ATOM 1427 O O . VAL A 1 182 ? 2.840 74.454 141.273 1.00 14.87 367 VAL A O 1
ATOM 1431 N N . VAL A 1 183 ? 4.988 73.801 141.529 1.00 14.03 368 VAL A N 1
ATOM 1432 C CA . VAL A 1 183 ? 5.242 74.669 142.667 1.00 13.98 368 VAL A CA 1
ATOM 1433 C C . VAL A 1 183 ? 6.289 75.701 142.290 1.00 15.93 368 VAL A C 1
ATOM 1434 O O . VAL A 1 183 ? 7.415 75.347 141.970 1.00 17.13 368 VAL A O 1
ATOM 1438 N N . PRO A 1 184 ? 5.921 76.982 142.339 1.00 17.22 369 PRO A N 1
ATOM 1439 C CA . PRO A 1 184 ? 6.939 78.036 142.275 1.00 18.82 369 PRO A CA 1
ATOM 1440 C C . PRO A 1 184 ? 7.693 78.005 143.595 1.00 18.15 369 PRO A C 1
ATOM 1441 O O . PRO A 1 184 ? 7.127 78.323 144.649 1.00 18.28 369 PRO A O 1
ATOM 1445 N N . THR A 1 185 ? 8.954 77.592 143.551 1.00 18.75 370 THR A N 1
ATOM 1446 C CA . THR A 1 185 ? 9.626 77.270 144.798 1.00 17.59 370 THR A CA 1
ATOM 1447 C C . THR A 1 185 ? 9.910 78.498 145.672 1.00 19.66 370 THR A C 1
ATOM 1448 O O . THR A 1 185 ? 10.106 78.356 146.880 1.00 19.51 370 THR A O 1
ATOM 1452 N N . CYS A 1 186 ? 9.882 79.700 145.096 1.00 18.93 371 CYS A N 1
ATOM 1453 C CA . CYS A 1 186 ? 9.965 80.909 145.913 1.00 17.19 371 CYS A CA 1
ATOM 1454 C C . CYS A 1 186 ? 8.817 80.978 146.922 1.00 18.30 371 CYS A C 1
ATOM 1455 O O . CYS A 1 186 ? 8.997 81.439 148.044 1.00 19.52 371 CYS A O 1
ATOM 1458 N N . LEU A 1 187 ? 7.636 80.531 146.503 1.00 17.66 372 LEU A N 1
ATOM 1459 C CA . LEU A 1 187 ? 6.452 80.654 147.343 1.00 18.68 372 LEU A CA 1
ATOM 1460 C C . LEU A 1 187 ? 6.506 79.634 148.468 1.00 16.83 372 LEU A C 1
ATOM 1461 O O . LEU A 1 187 ? 6.173 79.950 149.620 1.00 18.42 372 LEU A O 1
ATOM 1466 N N . ARG A 1 188 ? 6.925 78.417 148.132 1.00 16.30 373 ARG A N 1
ATOM 1467 C CA . ARG A 1 188 ? 7.197 77.400 149.148 1.00 18.61 373 ARG A CA 1
ATOM 1468 C C . ARG A 1 188 ? 8.167 77.944 150.205 1.00 21.78 373 ARG A C 1
ATOM 1469 O O . ARG A 1 188 ? 7.952 77.802 151.418 1.00 19.90 373 ARG A O 1
ATOM 1477 N N . ALA A 1 189 ? 9.233 78.587 149.738 1.00 19.15 374 ALA A N 1
ATOM 1478 C CA . ALA A 1 189 ? 10.225 79.185 150.634 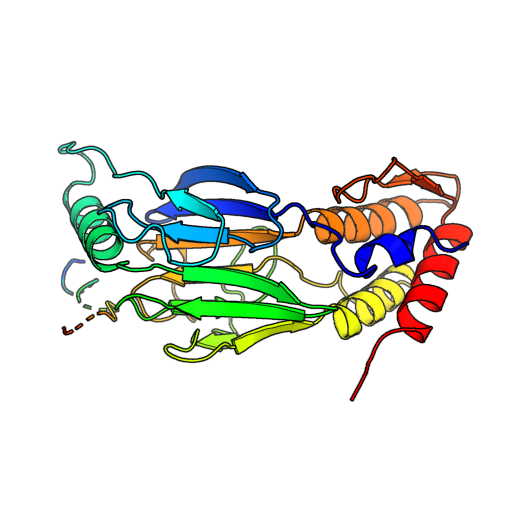1.00 20.90 374 ALA A CA 1
ATOM 1479 C C . ALA A 1 189 ? 9.649 80.298 151.502 1.00 20.15 374 ALA A C 1
ATOM 1480 O O . ALA A 1 189 ? 9.960 80.383 152.690 1.00 22.29 374 ALA A O 1
ATOM 1482 N N . LEU A 1 190 ? 8.823 81.161 150.916 1.00 19.52 375 LEU A N 1
ATOM 1483 C CA . LEU A 1 190 ? 8.248 82.265 151.675 1.00 20.61 375 LEU A CA 1
ATOM 1484 C C . LEU A 1 190 ? 7.351 81.746 152.796 1.00 21.00 375 LEU A C 1
ATOM 1485 O O . LEU A 1 190 ? 7.349 82.290 153.908 1.00 23.11 375 LEU A O 1
ATOM 1490 N N . VAL A 1 191 ? 6.606 80.682 152.522 1.00 20.59 376 VAL A N 1
ATOM 1491 C CA . VAL A 1 191 ? 5.724 80.127 153.559 1.00 20.36 376 VAL A CA 1
ATOM 1492 C C . VAL A 1 191 ? 6.552 79.468 154.653 1.00 22.82 376 VAL A C 1
ATOM 1493 O O . VAL A 1 191 ? 6.275 79.645 155.843 1.00 24.05 376 VAL A O 1
ATOM 1497 N N . GLU A 1 192 ? 7.584 78.726 154.267 1.00 23.04 377 GLU A N 1
ATOM 1498 C CA . GLU A 1 192 ? 8.428 78.086 155.280 1.00 26.86 377 GLU A CA 1
ATOM 1499 C C . GLU A 1 192 ? 9.128 79.118 156.164 1.00 26.22 377 GLU A C 1
ATOM 1500 O O . GLU A 1 192 ? 9.262 78.925 157.372 1.00 25.51 377 GLU A O 1
ATOM 1506 N N . MET A 1 193 ? 9.554 80.224 155.562 1.00 24.66 378 MET A N 1
ATOM 1507 C CA . MET A 1 193 ? 10.195 81.308 156.299 1.00 26.64 378 MET A CA 1
ATOM 1508 C C . MET A 1 193 ? 9.241 81.871 157.360 1.00 27.94 378 MET A C 1
ATOM 1509 O O . MET A 1 193 ? 9.647 82.199 158.480 1.00 30.61 378 MET A O 1
ATOM 1514 N N . ALA A 1 194 ? 7.962 81.957 157.004 1.00 26.50 379 ALA A N 1
ATOM 1515 C CA . ALA A 1 194 ? 6.947 82.426 157.946 1.00 27.00 379 ALA A CA 1
ATOM 1516 C C . ALA A 1 194 ? 6.783 81.436 159.099 1.00 26.01 379 ALA A C 1
ATOM 1517 O O . ALA A 1 194 ? 6.630 81.839 160.256 1.00 27.50 379 ALA A O 1
ATOM 1519 N N . ARG A 1 195 ? 6.832 80.145 158.789 1.00 28.11 380 ARG A N 1
ATOM 1520 C CA . ARG A 1 195 ? 6.692 79.116 159.823 1.00 30.40 380 ARG A CA 1
ATOM 1521 C C . ARG A 1 195 ? 7.812 79.148 160.849 1.00 38.11 380 ARG A C 1
ATOM 1522 O O . ARG A 1 195 ? 7.560 79.066 162.051 1.00 36.74 380 ARG A O 1
ATOM 1530 N N . VAL A 1 196 ? 9.053 79.253 160.386 1.00 35.82 381 VAL A N 1
ATOM 1531 C CA . VAL A 1 196 ? 10.188 79.209 161.309 1.00 39.34 381 VAL A CA 1
ATOM 1532 C C . VAL A 1 196 ? 10.363 80.523 162.059 1.00 41.14 381 VAL A C 1
ATOM 1533 O O . VAL A 1 196 ? 10.910 80.546 163.159 1.00 40.89 381 VAL A O 1
ATOM 1537 N N . GLY A 1 197 ? 9.887 81.614 161.469 1.00 43.29 382 GLY A N 1
ATOM 1538 C CA . GLY A 1 197 ? 10.037 82.927 162.070 1.00 45.90 382 GLY A CA 1
ATOM 1539 C C . GLY A 1 197 ? 9.117 83.118 163.256 1.00 50.81 382 GLY A C 1
ATOM 1540 O O . GLY A 1 197 ? 9.472 83.793 164.230 1.00 51.69 382 GLY A O 1
ATOM 1541 N N . GLY A 1 198 ? 7.92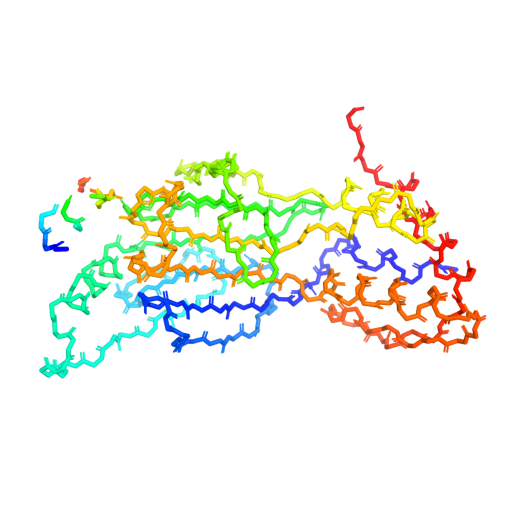7 82.529 163.169 1.00 49.71 383 GLY A N 1
ATOM 1542 C CA . GLY A 1 198 ? 6.972 82.572 164.258 1.00 64.99 383 GLY A CA 1
ATOM 1543 C C . GLY A 1 198 ? 7.558 81.881 165.472 1.00 75.01 383 GLY A C 1
ATOM 1544 O O . GLY A 1 198 ? 7.272 82.250 166.611 1.00 82.50 383 GLY A O 1
ATOM 1545 N N . ALA A 1 199 ? 8.379 80.865 165.219 1.00 96.90 384 ALA A N 1
ATOM 1546 C CA . ALA A 1 199 ? 9.141 80.215 166.276 1.00 95.14 384 ALA A CA 1
ATOM 1547 C C . ALA A 1 199 ? 10.228 81.166 166.768 1.00 98.49 384 ALA A C 1
ATOM 1548 O O . ALA A 1 199 ? 11.215 81.405 166.068 1.00 98.35 384 ALA A O 1
ATOM 1550 N N . SER A 1 200 ? 10.029 81.706 167.970 1.00 105.01 385 SER A N 1
ATOM 1551 C CA . SER A 1 200 ? 10.890 82.749 168.530 1.00 106.89 385 SER A CA 1
ATOM 1552 C C . SER A 1 200 ? 10.966 83.952 167.590 1.00 107.65 385 SER A C 1
ATOM 1553 O O . SER A 1 200 ? 10.009 84.245 166.874 1.00 99.26 385 SER A O 1
ATOM 1556 N N . SER A 1 201 ? 12.099 84.648 167.593 1.00 114.12 386 SER A N 1
ATOM 1557 C CA . SER A 1 201 ? 12.239 85.853 166.781 1.00 109.71 386 SER A CA 1
ATOM 1558 C C . SER A 1 201 ? 13.694 86.234 166.513 1.00 111.27 386 SER A C 1
ATOM 1559 O O . SER A 1 201 ? 14.033 87.417 166.476 1.00 116.82 386 SER A O 1
ATOM 1562 N N . LEU A 1 202 ? 14.553 85.235 166.330 1.00 102.26 387 LEU A N 1
ATOM 1563 C CA . LEU A 1 202 ? 15.932 85.493 165.928 1.00 91.45 387 LEU A CA 1
ATOM 1564 C C . LEU A 1 202 ? 16.004 85.522 164.403 1.00 77.83 387 LEU A C 1
ATOM 1565 O O . LEU A 1 202 ? 14.993 85.758 163.742 1.00 84.99 387 LEU A O 1
ATOM 1570 N N . GLU A 1 203 ? 17.185 85.292 163.839 1.00 64.90 388 GLU A N 1
ATOM 1571 C CA . GLU A 1 203 ? 17.326 85.320 162.386 1.00 65.39 388 GLU A CA 1
ATOM 1572 C C . GLU A 1 203 ? 17.130 83.946 161.762 1.00 64.57 388 GLU A C 1
ATOM 1573 O O . GLU A 1 203 ? 17.510 82.925 162.336 1.00 62.02 388 GLU A O 1
ATOM 1579 N N . ASN A 1 204 ? 16.518 83.939 160.583 1.00 53.95 389 ASN A N 1
ATOM 1580 C CA . ASN A 1 204 ? 16.382 82.732 159.783 1.00 50.91 389 ASN A CA 1
ATOM 1581 C C . ASN A 1 204 ? 16.734 83.036 158.339 1.00 51.98 389 ASN A C 1
ATOM 1582 O O . ASN A 1 204 ? 16.633 84.182 157.897 1.00 48.52 389 ASN A O 1
ATOM 1587 N N . THR A 1 205 ? 17.157 82.010 157.612 1.00 46.32 390 THR A N 1
ATOM 1588 C CA . THR A 1 205 ? 17.569 82.181 156.229 1.00 44.57 390 THR A CA 1
ATOM 1589 C C . THR A 1 205 ? 16.468 81.753 155.268 1.00 40.84 390 THR A C 1
ATOM 1590 O O . THR A 1 205 ? 15.880 80.684 155.422 1.00 39.21 390 THR A O 1
ATOM 1594 N N . VAL A 1 206 ? 16.181 82.599 154.285 1.00 39.77 391 VAL A N 1
ATOM 1595 C CA . VAL A 1 206 ? 15.247 82.235 153.228 1.00 36.52 391 VAL A CA 1
ATOM 1596 C C . VAL A 1 206 ? 15.956 82.335 151.876 1.00 37.11 391 VAL A C 1
ATOM 1597 O O . VAL A 1 206 ? 16.675 83.303 151.597 1.00 39.07 391 VAL A O 1
ATOM 1601 N N . ASP A 1 207 ? 15.787 81.292 151.069 1.00 34.02 392 ASP A N 1
ATOM 1602 C CA . ASP A 1 207 ? 16.317 81.238 149.711 1.00 34.45 392 ASP A CA 1
ATOM 1603 C C . ASP A 1 207 ? 15.146 81.372 148.751 1.00 30.72 392 ASP A C 1
ATOM 1604 O O . ASP A 1 207 ? 14.267 80.520 148.737 1.00 32.43 392 ASP A O 1
ATOM 1609 N N . LEU A 1 208 ? 15.133 82.432 147.948 1.00 31.67 393 LEU A N 1
ATOM 1610 C CA . LEU A 1 208 ? 13.987 82.688 147.076 1.00 29.38 393 LEU A CA 1
ATOM 1611 C C . LEU A 1 208 ? 13.929 81.798 145.836 1.00 27.74 393 LEU A C 1
ATOM 1612 O O . LEU A 1 208 ? 12.878 81.696 145.213 1.00 28.60 393 LEU A O 1
ATOM 1617 N N . HIS A 1 209 ? 15.037 81.158 145.479 1.00 28.66 394 HIS A N 1
ATOM 1618 C CA . HIS A 1 209 ? 15.056 80.284 144.300 1.00 29.22 394 HIS A CA 1
ATOM 1619 C C . HIS A 1 209 ? 14.597 81.022 143.046 1.00 32.73 394 HIS A C 1
ATOM 1620 O O . HIS A 1 209 ? 13.754 80.524 142.295 1.00 29.20 394 HIS A O 1
ATOM 1627 N N . ILE A 1 210 ? 15.119 82.224 142.846 1.00 29.79 395 ILE A N 1
ATOM 1628 C CA . ILE A 1 210 ? 14.856 82.977 141.630 1.00 30.50 395 ILE A CA 1
ATOM 1629 C C . ILE A 1 210 ? 16.193 83.426 141.051 1.00 33.72 395 ILE A C 1
ATOM 1630 O O . ILE A 1 210 ? 17.215 83.378 141.735 1.00 38.17 395 ILE A O 1
ATOM 1635 N N . SER A 1 211 ? 16.195 83.839 139.789 1.00 34.93 396 SER A N 1
ATOM 1636 C CA . SER A 1 211 ? 17.446 84.162 139.108 1.00 38.37 396 SER A CA 1
ATOM 1637 C C . SER A 1 211 ? 18.194 85.286 139.831 1.00 48.61 396 SER A C 1
ATOM 1638 O O . SER A 1 211 ? 17.592 86.265 140.275 1.00 44.75 396 SER A O 1
ATOM 1641 N N . ASN A 1 212 ? 19.503 85.107 139.987 1.00 51.26 397 ASN A N 1
ATOM 1642 C CA . ASN A 1 212 ? 20.359 86.075 140.676 1.00 51.70 397 ASN A CA 1
ATOM 1643 C C . ASN A 1 212 ? 19.956 86.359 142.122 1.00 52.92 397 ASN A C 1
ATOM 1644 O O . ASN A 1 212 ? 20.196 87.455 142.633 1.00 58.44 397 ASN A O 1
ATOM 1649 N N . SER A 1 213 ? 19.356 85.375 142.786 1.00 49.29 398 SER A N 1
ATOM 1650 C CA . SER A 1 213 ? 18.994 85.530 144.190 1.00 51.35 398 SER A CA 1
ATOM 1651 C C . SER A 1 213 ? 20.108 85.031 145.101 1.00 57.75 398 SER A C 1
ATOM 1652 O O . SER A 1 213 ? 20.899 84.165 144.729 1.00 62.14 398 SER A O 1
ATOM 1655 N N . HIS A 1 214 ? 20.162 85.597 146.298 1.00 57.16 399 HIS A N 1
ATOM 1656 C CA . HIS A 1 214 ? 21.070 85.134 147.330 1.00 59.72 399 HIS A CA 1
ATOM 1657 C C . HIS A 1 214 ? 20.268 84.891 148.601 1.00 59.04 399 HIS A C 1
ATOM 1658 O O . HIS A 1 214 ? 19.321 85.625 148.884 1.00 56.53 399 HIS A O 1
ATOM 1665 N N . PRO A 1 215 ? 20.626 83.841 149.354 1.00 58.14 400 PRO A N 1
ATOM 1666 C CA . PRO A 1 215 ? 19.948 83.524 150.613 1.00 54.54 400 PRO A CA 1
ATOM 1667 C C . PRO A 1 215 ? 19.953 84.710 151.574 1.00 52.66 400 PRO A C 1
ATOM 1668 O O . PRO A 1 215 ? 20.992 85.335 151.790 1.00 57.45 400 PRO A O 1
ATOM 1672 N N . LEU A 1 216 ? 18.784 85.017 152.127 1.00 49.34 401 LEU A N 1
ATOM 1673 C CA . LEU A 1 216 ? 18.609 86.179 152.985 1.00 46.64 401 LEU A CA 1
ATOM 1674 C C . LEU A 1 216 ? 18.460 85.765 154.443 1.00 51.23 401 LEU A C 1
ATOM 1675 O O . LEU A 1 216 ? 17.593 84.964 154.779 1.00 46.26 401 LEU A O 1
ATOM 1680 N N . SER A 1 217 ? 19.309 86.312 155.307 1.00 52.43 402 SER A N 1
ATOM 1681 C CA . SER A 1 217 ? 19.211 86.046 156.735 1.00 53.21 402 SER A CA 1
ATOM 1682 C C . SER A 1 217 ? 18.449 87.177 157.412 1.00 52.16 402 SER A C 1
ATOM 1683 O O . SER A 1 217 ? 18.964 88.285 157.553 1.00 50.69 402 SER A O 1
ATOM 1686 N N . LEU A 1 218 ? 17.220 86.893 157.827 1.00 50.03 403 LEU A N 1
ATOM 1687 C CA . LEU A 1 218 ? 16.322 87.932 158.316 1.00 47.23 403 LEU A CA 1
ATOM 1688 C C . LEU A 1 218 ? 15.712 87.604 159.669 1.00 45.79 403 LEU A C 1
ATOM 1689 O O . LEU A 1 218 ? 15.413 86.445 159.966 1.00 44.44 403 LEU A O 1
ATOM 1694 N N . THR A 1 219 ? 15.513 88.634 160.484 1.00 51.78 404 THR A N 1
ATOM 1695 C CA . THR A 1 219 ? 14.707 88.481 161.682 1.00 48.96 404 THR A CA 1
ATOM 1696 C C . THR A 1 219 ? 13.246 88.410 161.265 1.00 52.17 404 THR A C 1
ATOM 1697 O O . THR A 1 219 ? 12.901 88.706 160.116 1.00 46.11 404 THR A O 1
ATOM 1701 N N . SER A 1 220 ? 12.394 88.004 162.197 1.00 45.84 405 SER A N 1
ATOM 1702 C CA . SER A 1 220 ? 10.967 87.911 161.946 1.00 46.62 405 SER A CA 1
ATOM 1703 C C . SER A 1 220 ? 10.389 89.293 161.634 1.00 49.78 405 SER A C 1
ATOM 1704 O O . SER A 1 220 ? 9.594 89.445 160.707 1.00 49.69 405 SER A O 1
ATOM 1707 N N . ASP A 1 221 ? 10.800 90.301 162.401 1.00 48.24 406 ASP A N 1
ATOM 1708 C CA . ASP A 1 221 ? 10.326 91.659 162.162 1.00 49.04 406 ASP A CA 1
ATOM 1709 C C . ASP A 1 221 ? 10.798 92.200 160.811 1.00 48.84 406 ASP A C 1
ATOM 1710 O O . ASP A 1 221 ? 10.058 92.906 160.128 1.00 48.84 406 ASP A O 1
ATOM 1715 N N . GLN A 1 222 ? 12.031 91.872 160.435 1.00 48.85 407 GLN A N 1
ATOM 1716 C CA . GLN A 1 222 ? 12.574 92.287 159.145 1.00 48.81 407 GLN A CA 1
ATOM 1717 C C . GLN A 1 222 ? 11.779 91.660 158.005 1.00 46.69 407 GLN A C 1
ATOM 1718 O O . GLN A 1 222 ? 11.406 92.339 157.048 1.00 46.81 407 GLN A O 1
ATOM 1724 N N . TYR A 1 223 ? 11.520 90.364 158.130 1.00 44.92 408 TYR A N 1
ATOM 1725 C CA . TYR A 1 223 ? 10.766 89.621 157.125 1.00 42.94 408 TYR A CA 1
ATOM 1726 C C . TYR A 1 223 ? 9.362 90.187 156.964 1.00 43.44 408 TYR A C 1
ATOM 1727 O O . TYR A 1 223 ? 8.921 90.471 155.850 1.00 42.43 408 TYR A O 1
ATOM 1736 N N . LYS A 1 224 ? 8.665 90.359 158.083 1.00 43.42 409 LYS A N 1
ATOM 1737 C CA . LYS A 1 224 ? 7.299 90.858 158.051 1.00 43.53 409 LYS A CA 1
ATOM 1738 C C . LYS A 1 224 ? 7.258 92.263 157.456 1.00 44.98 409 LYS A C 1
ATOM 1739 O O . LYS A 1 224 ? 6.318 92.613 156.743 1.00 44.78 409 LYS A O 1
ATOM 1745 N N . ALA A 1 225 ? 8.288 93.058 157.741 1.00 50.53 410 ALA A N 1
ATOM 1746 C CA . ALA A 1 225 ? 8.373 94.421 157.225 1.00 48.26 410 ALA A CA 1
ATOM 1747 C C . ALA A 1 225 ? 8.531 94.445 155.708 1.00 50.51 410 ALA A C 1
ATOM 1748 O O . ALA A 1 225 ? 7.910 95.260 155.025 1.00 48.85 410 ALA A O 1
ATOM 1750 N N . TYR A 1 226 ? 9.363 93.551 155.183 1.00 47.72 411 TYR A N 1
ATOM 1751 C CA . TYR A 1 226 ? 9.575 93.462 153.741 1.00 46.96 411 TYR A CA 1
ATOM 1752 C C . TYR A 1 226 ? 8.330 92.971 153.011 1.00 44.49 411 TYR A C 1
ATOM 1753 O O . TYR A 1 226 ? 8.064 93.396 151.889 1.00 44.74 411 TYR A O 1
ATOM 1762 N N . LEU A 1 227 ? 7.566 92.085 153.646 1.00 43.16 412 LEU A N 1
ATOM 1763 C CA . LEU A 1 227 ? 6.341 91.581 153.029 1.00 41.94 412 LEU A CA 1
ATOM 1764 C C . LEU A 1 227 ? 5.332 92.709 152.870 1.00 43.18 412 LEU A C 1
ATOM 1765 O O . LEU A 1 227 ? 4.656 92.812 151.849 1.00 42.99 412 LEU A O 1
ATOM 1770 N N . GLN A 1 228 ? 5.239 93.558 153.888 1.00 44.63 413 GLN A N 1
ATOM 1771 C CA . GLN A 1 228 ? 4.311 94.679 153.855 1.00 48.91 413 GLN A CA 1
ATOM 1772 C C . GLN A 1 228 ? 4.708 95.669 152.767 1.00 48.02 413 GLN A C 1
ATOM 1773 O O . GLN A 1 228 ? 3.873 96.079 151.960 1.00 47.99 413 GLN A O 1
ATOM 1779 N N . ASP A 1 229 ? 5.987 96.032 152.734 1.00 51.16 414 ASP A N 1
ATOM 1780 C CA . ASP A 1 229 ? 6.491 96.940 151.707 1.00 54.51 414 ASP A CA 1
ATOM 1781 C C . ASP A 1 229 ? 6.310 96.360 150.311 1.00 49.50 414 ASP A C 1
ATOM 1782 O O . ASP A 1 229 ? 6.025 97.093 149.364 1.00 51.08 414 ASP A O 1
ATOM 1787 N N . LEU A 1 230 ? 6.473 95.044 150.180 1.00 46.53 415 LEU A N 1
ATOM 1788 C CA . LEU A 1 230 ? 6.263 94.390 148.901 1.00 45.46 415 LEU A CA 1
ATOM 1789 C C . LEU A 1 230 ? 4.815 94.537 148.463 1.00 45.56 415 LEU A C 1
ATOM 1790 O O . LEU A 1 230 ? 4.537 94.863 147.313 1.00 45.89 415 LEU A O 1
ATOM 1795 N N . VAL A 1 231 ? 3.896 94.300 149.392 1.00 44.80 416 VAL A N 1
ATOM 1796 C CA . VAL A 1 231 ? 2.476 94.296 149.068 1.00 44.72 416 VAL A CA 1
ATOM 1797 C C . VAL A 1 231 ? 1.996 95.704 148.698 1.00 49.97 416 VAL A C 1
ATOM 1798 O O . VAL A 1 231 ? 1.061 95.861 147.911 1.00 47.78 416 VAL A O 1
ATOM 1802 N N . GLU A 1 232 ? 2.663 96.723 149.236 1.00 48.36 417 GLU A N 1
ATOM 1803 C CA . GLU A 1 232 ? 2.278 98.106 148.981 1.00 55.65 417 GLU A CA 1
ATOM 1804 C C . GLU A 1 232 ? 2.539 98.513 147.532 1.00 56.59 417 GLU A C 1
ATOM 1805 O O . GLU A 1 232 ? 1.917 99.444 147.023 1.00 62.10 417 GLU A O 1
ATOM 1811 N N . GLY A 1 233 ? 3.451 97.807 146.870 1.00 53.60 418 GLY A N 1
ATOM 1812 C CA . GLY A 1 233 ? 3.809 98.123 145.499 1.00 52.63 418 GLY A CA 1
ATOM 1813 C C . GLY A 1 233 ? 3.177 97.217 144.457 1.00 54.90 418 GLY A C 1
ATOM 1814 O O . GLY A 1 233 ? 3.483 97.320 143.268 1.00 54.79 418 GLY A O 1
ATOM 1815 N N . MET A 1 234 ? 2.296 96.324 144.895 1.00 55.18 419 MET A N 1
ATOM 1816 C CA . MET A 1 234 ? 1.642 95.398 143.978 1.00 47.48 419 MET A CA 1
ATOM 1817 C C . MET A 1 234 ? 0.245 95.883 143.593 1.00 48.50 419 MET A C 1
ATOM 1818 O O . MET A 1 234 ? -0.286 96.818 144.196 1.00 49.79 419 MET A O 1
ATOM 1823 N N . ASP A 1 235 ? -0.341 95.249 142.582 1.00 48.10 420 ASP A N 1
ATOM 1824 C CA . ASP A 1 235 ? -1.631 95.675 142.040 1.00 49.82 420 ASP A CA 1
ATOM 1825 C C . ASP A 1 235 ? -2.802 94.908 142.644 1.00 48.21 420 ASP A C 1
ATOM 1826 O O . ASP A 1 235 ? -2.750 93.684 142.781 1.00 46.35 420 ASP A O 1
ATOM 1831 N N . PHE A 1 236 ? -3.864 95.629 142.990 1.00 49.53 421 PHE A N 1
ATOM 1832 C CA . PHE A 1 236 ? -5.062 95.008 143.549 1.00 52.56 421 PHE A CA 1
ATOM 1833 C C . PHE A 1 236 ? -6.339 95.596 142.959 1.00 60.78 421 PHE A C 1
ATOM 1834 O O . PHE A 1 236 ? -6.369 96.751 142.535 1.00 62.85 421 PHE A O 1
ATOM 1842 N N . GLN A 1 237 ? -7.394 94.789 142.939 1.00 68.69 422 GLN A N 1
ATOM 1843 C CA . GLN A 1 237 ? -8.683 95.230 142.426 1.00 78.23 422 GLN A CA 1
ATOM 1844 C C . GLN A 1 237 ? -9.546 95.799 143.544 1.00 82.80 422 GLN A C 1
ATOM 1845 O O . GLN A 1 237 ? -9.265 96.876 144.073 1.00 83.92 422 GLN A O 1
ATOM 1851 N N . SER B 2 1 ? -12.491 51.289 136.342 1.00 32.31 199 SER B N 1
ATOM 1852 C CA . SER B 2 1 ? -12.761 50.415 135.199 1.00 29.32 199 SER B CA 1
ATOM 1853 C C . SER B 2 1 ? -12.521 51.140 133.880 1.00 27.01 199 SER B C 1
ATOM 1854 O O . SER B 2 1 ? -12.455 52.362 133.845 1.00 24.09 199 SER B O 1
ATOM 1857 N N . PRO B 2 2 ? -12.389 50.385 132.783 1.00 28.56 200 PRO B N 1
ATOM 1858 C CA . PRO B 2 2 ? -12.314 51.043 131.476 1.00 24.13 200 PRO B CA 1
ATOM 1859 C C . PRO B 2 2 ? -13.529 51.939 131.186 1.00 24.89 200 PRO B C 1
ATOM 1860 O O . PRO B 2 2 ? -13.359 53.027 130.642 1.00 25.73 200 PRO B O 1
ATOM 1864 N N . ALA B 2 3 ? -14.726 51.506 131.569 1.00 28.10 201 ALA B N 1
ATOM 1865 C CA . ALA B 2 3 ? -15.912 52.343 131.387 1.00 29.70 201 ALA B CA 1
ATOM 1866 C C . ALA B 2 3 ? -15.788 53.669 132.140 1.00 27.85 201 ALA B C 1
ATOM 1867 O O . ALA B 2 3 ? -16.175 54.720 131.630 1.00 27.77 201 ALA B O 1
ATOM 1879 N N . LEU B 2 5 ? -12.947 55.236 133.070 1.00 20.89 203 LEU B N 1
ATOM 1880 C CA . LEU B 2 5 ? -11.924 56.043 132.419 1.00 20.59 203 LEU B CA 1
ATOM 1881 C C . LEU B 2 5 ? -12.477 56.656 131.135 1.00 22.25 203 LEU B C 1
ATOM 1882 O O . LEU B 2 5 ? -12.251 57.833 130.873 1.00 23.84 203 LEU B O 1
ATOM 1887 N N . ALA B 2 6 ? -13.220 55.869 130.365 1.00 24.55 204 ALA B N 1
ATOM 1888 C CA . ALA B 2 6 ? -13.789 56.362 129.107 1.00 23.80 204 ALA B CA 1
ATOM 1889 C C . ALA B 2 6 ? -14.769 57.502 129.375 1.00 27.82 204 ALA B C 1
ATOM 1890 O O . ALA B 2 6 ? -14.806 58.490 128.639 1.00 29.41 204 ALA B O 1
ATOM 1902 N N . ASN B 2 8 ? -14.769 59.587 132.016 1.00 23.18 206 ASN B N 1
ATOM 1903 C CA . ASN B 2 8 ? -14.107 60.768 132.570 1.00 22.58 206 ASN B CA 1
ATOM 1904 C C . ASN B 2 8 ? -13.161 61.458 131.593 1.00 20.13 206 ASN B C 1
ATOM 1905 O O . ASN B 2 8 ? -12.803 62.623 131.794 1.00 20.62 206 ASN B O 1
ATOM 1910 N N . LEU B 2 9 ? -12.759 60.736 130.553 1.00 23.99 207 LEU B N 1
ATOM 1911 C CA . LEU B 2 9 ? -11.835 61.279 129.558 1.00 21.30 207 LEU B CA 1
ATOM 1912 C C . LEU B 2 9 ? -12.440 62.506 128.878 1.00 21.92 207 LEU B C 1
ATOM 1913 O O . LEU B 2 9 ? -13.619 62.503 128.501 1.00 24.13 207 LEU B O 1
ATOM 1918 N N . GLU B 2 10 ? -11.630 63.550 128.724 1.00 21.71 208 GLU B N 1
ATOM 1919 C CA . GLU B 2 10 ? -12.047 64.757 128.015 1.00 24.08 208 GLU B CA 1
ATOM 1920 C C . GLU B 2 10 ? -10.972 65.185 127.045 1.00 25.32 208 GLU B C 1
ATOM 1921 O O . GLU B 2 10 ? -10.136 66.034 127.361 1.00 24.94 208 GLU B O 1
ATOM 1927 N N . ILE B 2 11 ? -11.007 64.578 125.860 1.00 27.60 209 ILE B N 1
ATOM 1928 C CA . ILE B 2 11 ? -10.086 64.900 124.785 1.00 29.97 209 ILE B CA 1
ATOM 1929 C C . ILE B 2 11 ? -10.910 65.235 123.557 1.00 33.16 209 ILE B C 1
ATOM 1930 O O . ILE B 2 11 ? -11.696 64.413 123.104 1.00 34.41 209 ILE B O 1
ATOM 1945 N N . GLN B 2 13 ? -11.712 66.363 119.511 1.00 48.60 211 GLN B N 1
ATOM 1946 C CA . GLN B 2 13 ? -11.278 65.782 118.247 1.00 61.46 211 GLN B CA 1
ATOM 1947 C C . GLN B 2 13 ? -10.593 66.801 117.344 1.00 72.17 211 GLN B C 1
ATOM 1948 O O . GLN B 2 13 ? -10.835 68.005 117.449 1.00 73.90 211 GLN B O 1
ATOM 1954 N N . SER B 2 14 ? -9.733 66.300 116.463 1.00 78.02 212 SER B N 1
ATOM 1955 C CA . SER B 2 14 ? -9.033 67.132 115.494 1.00 85.10 212 SER B CA 1
ATOM 1956 C C . SER B 2 14 ? -10.009 67.869 114.582 1.00 91.09 212 SER B C 1
ATOM 1957 O O . SER B 2 14 ? -9.727 68.970 114.108 1.00 95.86 212 SER B O 1
#